Protein AF-A0A3D5DR74-F1 (afdb_monomer_lite)

Secondary structure (DSSP, 8-state):
----S-SS---GGG-S----STTS--HHHHHHHHHHHHHHHT--GGGEEEB---SS--EEE--GGGTTTTTS-STTSBSS-SEEEE--TT-EEE---SSSEEEEEEETTTTEEEEEEE-TTHHHHHHHHHHHTT--TTEEEEE--SHHHHHHHHHHGGGGGGEEEEEESSHHHHHHHHHTTPPB--HHHHHHH-SS-SEEE---SEE-TT--EE-GGGT---SS---

Sequence (227 aa):
MVTTRHGGVSSGAYATLNLGFHVGDDSEAVLENRRRAASALGADPGDFVFCDQAHGREVRVVSAEDRGRGARTLDDAIGQADALVTSDPGTVLVVMVADCVPIVLYDPVAHVLACVHAGWRGTVARVAEAALAYVEAGTIVGVGTGSTANKFIDALAGMKGHILGAVASSNATAERLAGHGIAVLDLNEALTRVDALSVYIDVADEFDAGRNLIKGGGGALTREKIV

Foldseek 3Di:
DDDDLDDFPWDDPSPGQDQDPPPPTDLVRNLRSLQVVQVVVVHGLQLEAAEDEPLDAAEDEDENVRGNQCSRHVVRHHYYDFKYKYQYPSRHYDDDDDPWDWDWDADPVSSMIMIGGNGLPRNLLVVLLVVVVQDAFAFEEEAEDDSSSLNNLVNVLVVLNRYPAYEYQDPVSVVSNVVSVGDYDHPVRRCVRDVDGSYHDYDANDADPVRDGHDPVNPDDGPDDDD

Radius of gyration: 20.78 Å; chains: 1; bounding box: 41×40×60 Å

pLDDT: mean 80.82, std 15.3, range [32.16, 98.25]

Structure (mmCIF, N/CA/C/O backbone):
data_AF-A0A3D5DR74-F1
#
_entry.id   AF-A0A3D5DR74-F1
#
loop_
_atom_site.group_PDB
_atom_site.id
_atom_site.type_symbol
_atom_site.label_atom_id
_atom_site.label_alt_id
_atom_site.label_comp_id
_atom_site.label_asym_id
_atom_site.label_entity_id
_atom_site.label_seq_id
_atom_site.pdbx_PDB_ins_code
_atom_site.Cartn_x
_atom_site.Cartn_y
_atom_site.Cartn_z
_atom_site.occupancy
_atom_site.B_iso_or_equiv
_atom_site.auth_seq_id
_atom_site.auth_comp_id
_atom_site.auth_asym_id
_atom_site.auth_atom_id
_atom_site.pdbx_PDB_model_num
ATOM 1 N N . MET A 1 1 ? 1.033 -11.668 -2.847 1.00 78.50 1 MET A N 1
ATOM 2 C CA . MET A 1 1 ? 2.470 -11.664 -2.486 1.00 78.50 1 MET A CA 1
ATOM 3 C C . MET A 1 1 ? 2.853 -10.257 -2.081 1.00 78.50 1 MET A C 1
ATOM 5 O O . MET A 1 1 ? 2.375 -9.327 -2.713 1.00 78.50 1 MET A O 1
ATOM 9 N N . VAL A 1 2 ? 3.697 -10.111 -1.061 1.00 79.81 2 VAL A N 1
ATOM 10 C CA . VAL A 1 2 ? 4.353 -8.840 -0.725 1.00 79.81 2 VAL A CA 1
ATOM 11 C C . VAL A 1 2 ? 5.839 -9.030 -1.003 1.00 79.81 2 VAL A C 1
ATOM 13 O O . VAL A 1 2 ? 6.437 -9.976 -0.493 1.00 79.81 2 VAL A O 1
ATOM 16 N N . THR A 1 3 ? 6.412 -8.202 -1.872 1.00 81.25 3 THR A N 1
ATOM 17 C CA . THR A 1 3 ? 7.838 -8.268 -2.216 1.00 81.25 3 THR A CA 1
ATOM 18 C C . THR A 1 3 ? 8.681 -7.539 -1.179 1.00 81.25 3 THR A C 1
ATOM 20 O O . THR A 1 3 ? 8.226 -6.573 -0.573 1.00 81.25 3 THR A O 1
ATOM 23 N N . THR A 1 4 ? 9.935 -7.955 -1.024 1.00 83.25 4 THR A N 1
ATOM 24 C CA . THR A 1 4 ? 10.963 -7.153 -0.345 1.00 83.25 4 THR A CA 1
ATOM 25 C C . THR A 1 4 ? 11.844 -6.465 -1.390 1.00 83.25 4 THR A C 1
ATOM 27 O O . THR A 1 4 ? 11.712 -6.716 -2.587 1.00 83.25 4 THR A O 1
ATOM 30 N N . ARG A 1 5 ? 12.798 -5.635 -0.955 1.00 83.44 5 ARG A N 1
ATOM 31 C CA . ARG A 1 5 ? 13.803 -5.036 -1.853 1.00 83.44 5 ARG A CA 1
ATOM 32 C C . ARG A 1 5 ? 14.848 -6.028 -2.389 1.00 83.44 5 ARG A C 1
ATOM 34 O O . ARG A 1 5 ? 15.732 -5.625 -3.151 1.00 83.44 5 ARG A O 1
ATOM 41 N N . HIS A 1 6 ? 14.814 -7.289 -1.959 1.00 88.44 6 HIS A N 1
ATOM 42 C CA . HIS A 1 6 ? 15.824 -8.306 -2.261 1.00 88.44 6 HIS A CA 1
ATOM 43 C C . HIS A 1 6 ? 15.414 -9.216 -3.431 1.00 88.44 6 HIS A C 1
ATOM 45 O O . HIS A 1 6 ? 14.232 -9.445 -3.662 1.00 88.44 6 HIS A O 1
ATOM 51 N N . GLY A 1 7 ? 16.399 -9.778 -4.142 1.00 86.94 7 GLY A N 1
ATOM 52 C CA . GLY A 1 7 ? 16.187 -10.799 -5.182 1.00 86.94 7 GLY A CA 1
ATOM 53 C C . GLY A 1 7 ? 16.152 -10.285 -6.628 1.00 86.94 7 GLY A C 1
ATOM 54 O O . GLY A 1 7 ? 15.922 -11.072 -7.550 1.00 86.94 7 GLY A O 1
ATOM 55 N N . GLY A 1 8 ? 16.402 -8.995 -6.851 1.00 94.69 8 GLY A N 1
ATOM 56 C CA . GLY A 1 8 ? 16.397 -8.400 -8.189 1.00 94.69 8 GLY A CA 1
ATOM 57 C C . GLY A 1 8 ? 17.781 -8.176 -8.796 1.00 94.69 8 GLY A C 1
ATOM 58 O O . GLY A 1 8 ? 18.761 -8.793 -8.373 1.00 94.69 8 GLY A O 1
ATOM 59 N N . VAL A 1 9 ? 17.841 -7.322 -9.818 1.00 98.12 9 VAL A N 1
ATOM 60 C CA . VAL A 1 9 ? 19.047 -6.983 -10.597 1.00 98.12 9 VAL A CA 1
ATOM 61 C C . VAL A 1 9 ? 19.372 -5.490 -10.640 1.00 98.12 9 VAL A C 1
ATOM 63 O O . VAL A 1 9 ? 20.421 -5.121 -11.163 1.00 98.12 9 VAL A O 1
ATOM 66 N N . SER A 1 10 ? 18.513 -4.633 -10.086 1.00 93.94 10 SER A N 1
ATOM 67 C CA . SER A 1 10 ? 18.772 -3.195 -10.007 1.00 93.94 10 SER A CA 1
ATOM 68 C C . SER A 1 10 ? 19.976 -2.906 -9.107 1.00 93.94 10 SER A C 1
ATOM 70 O O . SER A 1 10 ? 20.326 -3.691 -8.218 1.00 93.94 10 SER A O 1
ATOM 72 N N . SER A 1 11 ? 20.614 -1.756 -9.319 1.00 92.69 11 SER A N 1
ATOM 73 C CA . SER A 1 11 ? 21.841 -1.358 -8.619 1.00 92.69 11 SER A CA 1
ATOM 74 C C . SER A 1 11 ? 21.702 0.003 -7.924 1.00 92.69 11 SER A C 1
ATOM 76 O O . SER A 1 11 ? 20.699 0.701 -8.074 1.00 92.69 11 SER A O 1
ATOM 78 N N . GLY A 1 12 ? 22.697 0.375 -7.112 1.00 93.38 12 GLY A N 1
ATOM 79 C CA . GLY A 1 12 ? 22.728 1.672 -6.428 1.00 93.38 12 GLY A CA 1
ATOM 80 C C . GLY A 1 12 ? 21.526 1.894 -5.503 1.00 93.38 12 GLY A C 1
ATOM 81 O O . GLY A 1 12 ? 21.192 1.031 -4.691 1.00 93.38 12 GLY A O 1
ATOM 82 N N . ALA A 1 13 ? 20.871 3.052 -5.631 1.00 87.56 13 ALA A N 1
ATOM 83 C CA . ALA A 1 13 ? 19.703 3.419 -4.824 1.00 87.56 13 ALA A CA 1
ATOM 84 C C . ALA A 1 13 ? 18.504 2.469 -5.018 1.00 87.56 13 ALA A C 1
ATOM 86 O O . ALA A 1 13 ? 17.692 2.316 -4.107 1.00 87.56 13 ALA A O 1
ATOM 87 N N . TYR A 1 14 ? 18.433 1.790 -6.166 1.00 85.75 14 TYR A N 1
ATOM 88 C CA . TYR A 1 14 ? 17.350 0.874 -6.532 1.00 85.75 14 TYR A CA 1
ATOM 89 C C . TYR A 1 14 ? 17.666 -0.588 -6.197 1.00 85.75 14 TYR A C 1
ATOM 91 O O . TYR A 1 14 ? 16.860 -1.478 -6.468 1.00 85.75 14 TYR A O 1
ATOM 99 N N . ALA A 1 15 ? 18.835 -0.860 -5.605 1.00 80.31 15 ALA A N 1
ATOM 100 C CA . ALA A 1 15 ? 19.246 -2.218 -5.291 1.00 80.31 15 ALA A CA 1
ATOM 101 C C . ALA A 1 15 ? 18.232 -2.896 -4.335 1.00 80.31 15 ALA A C 1
ATOM 103 O O . ALA A 1 15 ? 17.960 -2.384 -3.242 1.00 80.31 15 ALA A O 1
ATOM 104 N N . THR A 1 16 ? 17.653 -4.056 -4.661 1.00 78.75 16 THR A N 1
ATOM 105 C CA . THR A 1 16 ? 17.916 -4.939 -5.823 1.00 78.75 16 THR A CA 1
ATOM 106 C C . THR A 1 16 ? 16.678 -5.214 -6.679 1.00 78.75 16 THR A C 1
ATOM 108 O O . THR A 1 16 ? 16.808 -5.321 -7.891 1.00 78.75 16 THR A O 1
ATOM 111 N N . LEU A 1 17 ? 15.487 -5.334 -6.081 1.00 91.81 17 LEU A N 1
ATOM 112 C CA . LEU A 1 17 ? 14.232 -5.700 -6.752 1.00 91.81 17 LEU A CA 1
ATOM 113 C C . LEU A 1 17 ? 13.299 -4.487 -6.880 1.00 91.81 17 LEU A C 1
ATOM 115 O O . LEU A 1 17 ? 12.229 -4.449 -6.277 1.00 91.81 17 LEU A O 1
ATOM 119 N N . ASN A 1 18 ? 13.707 -3.477 -7.646 1.00 93.75 18 ASN A N 1
ATOM 120 C CA . ASN A 1 18 ? 12.824 -2.362 -7.975 1.00 93.75 18 ASN A CA 1
ATOM 121 C C . ASN A 1 18 ? 11.836 -2.754 -9.089 1.00 93.75 18 ASN A C 1
ATOM 123 O O . ASN A 1 18 ? 12.234 -3.267 -10.134 1.00 93.75 18 ASN A O 1
ATOM 127 N N . LEU A 1 19 ? 10.547 -2.490 -8.873 1.00 93.50 19 LEU A N 1
ATOM 128 C CA . LEU A 1 19 ? 9.471 -2.783 -9.828 1.00 93.50 19 LEU A CA 1
ATOM 129 C C . LEU A 1 19 ? 8.905 -1.519 -10.497 1.00 93.50 19 LEU A C 1
ATOM 131 O O . LEU A 1 19 ? 8.022 -1.632 -11.347 1.00 93.50 19 LEU A O 1
ATOM 135 N N . GLY A 1 20 ? 9.369 -0.324 -10.122 1.00 92.62 20 GLY A N 1
ATOM 136 C CA . GLY A 1 20 ? 8.827 0.948 -10.598 1.00 92.62 20 GLY A CA 1
ATOM 137 C C . GLY A 1 20 ? 9.593 1.531 -11.783 1.00 92.62 20 GLY A C 1
ATOM 138 O O . GLY A 1 20 ? 10.788 1.788 -11.679 1.00 92.62 20 GLY A O 1
ATOM 139 N N . PHE A 1 21 ? 8.887 1.832 -12.876 1.00 90.25 21 PHE A N 1
ATOM 140 C CA . PHE A 1 21 ? 9.445 2.558 -14.029 1.00 90.25 21 PHE A CA 1
ATOM 141 C C . PHE A 1 21 ? 9.560 4.076 -13.809 1.00 90.25 21 PHE A C 1
ATOM 143 O O . PHE A 1 21 ? 10.313 4.749 -14.501 1.00 90.25 21 PHE A O 1
ATOM 150 N N . HIS A 1 22 ? 8.818 4.636 -12.850 1.00 87.19 22 HIS A N 1
ATOM 151 C CA . HIS A 1 22 ? 8.658 6.088 -12.686 1.00 87.19 22 HIS A CA 1
ATOM 152 C C . HIS A 1 22 ? 9.704 6.737 -11.763 1.00 87.19 22 HIS A C 1
ATOM 154 O O . HIS A 1 22 ? 9.633 7.936 -11.506 1.00 87.19 22 HIS A O 1
ATOM 160 N N . VAL A 1 23 ? 10.655 5.959 -11.234 1.00 85.50 23 VAL A N 1
ATOM 161 C CA . VAL A 1 23 ? 11.634 6.430 -10.235 1.00 85.50 23 VAL A CA 1
ATOM 162 C C . VAL A 1 23 ? 13.019 6.721 -10.817 1.00 85.50 23 VAL A C 1
ATOM 164 O O . VAL A 1 23 ? 13.885 7.182 -10.086 1.00 85.50 23 VAL A O 1
ATOM 167 N N . GLY A 1 24 ? 13.225 6.488 -12.120 1.00 90.31 24 GLY A N 1
ATOM 168 C CA . GLY A 1 24 ? 14.500 6.743 -12.804 1.00 90.31 24 GLY A CA 1
ATOM 169 C C . GLY A 1 24 ? 15.517 5.597 -12.730 1.00 90.31 24 GLY A C 1
ATOM 170 O O . GLY A 1 24 ? 16.717 5.851 -12.833 1.00 90.31 24 GLY A O 1
ATOM 171 N N . ASP A 1 25 ? 15.056 4.363 -12.517 1.00 94.44 25 ASP A N 1
ATOM 172 C CA . ASP A 1 25 ? 15.879 3.152 -12.638 1.00 94.44 25 ASP A CA 1
ATOM 173 C C . ASP A 1 25 ? 16.021 2.713 -14.107 1.00 94.44 25 ASP A C 1
ATOM 175 O O . ASP A 1 25 ? 15.289 3.181 -14.983 1.00 94.44 25 ASP A O 1
ATOM 179 N N . ASP A 1 26 ? 16.950 1.796 -14.373 1.00 97.25 26 ASP A N 1
ATOM 180 C CA . ASP A 1 26 ? 17.111 1.159 -15.680 1.00 97.25 26 ASP A CA 1
ATOM 181 C C . ASP A 1 26 ? 15.874 0.311 -16.031 1.00 97.25 26 ASP A C 1
ATOM 183 O O . ASP A 1 26 ? 15.482 -0.595 -15.288 1.00 97.25 26 ASP A O 1
ATOM 187 N N . SER A 1 27 ? 15.256 0.592 -17.181 1.00 96.44 27 SER A N 1
ATOM 188 C CA . SER A 1 27 ? 14.038 -0.084 -17.629 1.00 96.44 27 SER A CA 1
ATOM 189 C C . SER A 1 27 ? 14.240 -1.584 -17.829 1.00 96.44 27 SER A C 1
ATOM 191 O O . SER A 1 27 ? 13.341 -2.359 -17.504 1.00 96.44 27 SER A O 1
ATOM 193 N N . GLU A 1 28 ? 15.414 -2.013 -18.299 1.00 98.19 28 GLU A N 1
ATOM 194 C CA . GLU A 1 28 ? 15.708 -3.438 -18.491 1.00 98.19 28 GLU A CA 1
ATOM 195 C C . GLU A 1 28 ? 15.832 -4.167 -17.148 1.00 98.19 28 GLU A C 1
ATOM 197 O O . GLU A 1 28 ? 15.326 -5.281 -16.982 1.00 98.19 28 GLU A O 1
ATOM 202 N N . ALA A 1 29 ? 16.424 -3.508 -16.148 1.00 97.62 29 ALA A N 1
ATOM 203 C CA . ALA A 1 29 ? 16.482 -4.030 -14.788 1.00 97.62 29 ALA A CA 1
ATOM 204 C C . ALA A 1 29 ? 15.077 -4.167 -14.176 1.00 97.62 29 ALA A C 1
ATOM 206 O O . ALA A 1 29 ? 14.755 -5.203 -13.588 1.00 97.62 29 ALA A O 1
ATOM 207 N N . VAL A 1 30 ? 14.210 -3.164 -14.360 1.00 97.19 30 VAL A N 1
ATOM 208 C CA . VAL A 1 30 ? 12.818 -3.197 -13.877 1.00 97.19 30 VAL A CA 1
ATOM 209 C C . VAL A 1 30 ? 12.013 -4.309 -14.557 1.00 97.19 30 VAL A C 1
ATOM 211 O O . VAL A 1 30 ? 11.272 -5.029 -13.882 1.00 97.19 30 VAL A O 1
ATOM 214 N N . LEU A 1 31 ? 12.176 -4.499 -15.870 1.00 97.88 31 LEU A N 1
ATOM 215 C CA . LEU A 1 31 ? 11.532 -5.584 -16.617 1.00 97.88 31 LEU A CA 1
ATOM 216 C C . LEU A 1 31 ? 11.953 -6.962 -16.089 1.00 97.88 31 LEU A C 1
ATOM 218 O O . LEU A 1 31 ? 11.093 -7.806 -15.818 1.00 97.88 31 LEU A O 1
ATOM 222 N N . GLU A 1 32 ? 13.250 -7.186 -15.871 1.00 98.25 32 GLU A N 1
ATOM 223 C CA . GLU A 1 32 ? 13.747 -8.440 -15.294 1.00 98.25 32 GLU A CA 1
ATOM 224 C C . GLU A 1 32 ? 13.241 -8.647 -13.859 1.00 98.25 32 GLU A C 1
ATOM 226 O O . GLU A 1 32 ? 12.828 -9.752 -13.497 1.00 98.25 32 GLU A O 1
ATOM 231 N N . ASN A 1 33 ? 13.193 -7.597 -13.037 1.00 97.00 33 ASN A N 1
ATOM 232 C CA . ASN A 1 33 ? 12.646 -7.681 -11.681 1.00 97.00 33 ASN A CA 1
ATOM 233 C C . ASN A 1 33 ? 11.161 -8.070 -11.687 1.00 97.00 33 ASN A C 1
ATOM 235 O O . ASN A 1 33 ? 10.743 -8.920 -10.897 1.00 97.00 33 ASN A O 1
ATOM 239 N N . ARG A 1 34 ? 10.363 -7.513 -12.606 1.00 97.12 34 ARG A N 1
ATOM 240 C CA . ARG A 1 34 ? 8.951 -7.889 -12.785 1.00 97.12 34 ARG A CA 1
ATOM 241 C C . ARG A 1 34 ? 8.802 -9.330 -13.258 1.00 97.12 34 ARG A C 1
ATOM 243 O O . ARG A 1 34 ? 7.954 -10.044 -12.728 1.00 97.12 34 ARG A O 1
ATOM 250 N N . ARG A 1 35 ? 9.664 -9.798 -14.168 1.00 97.75 35 ARG A N 1
ATOM 251 C CA . ARG A 1 35 ? 9.717 -11.210 -14.583 1.00 97.75 35 ARG A CA 1
ATOM 252 C C . ARG A 1 35 ? 10.006 -12.140 -13.406 1.00 97.75 35 ARG A C 1
ATOM 254 O O . ARG A 1 35 ? 9.345 -13.166 -13.255 1.00 97.75 35 ARG A O 1
ATOM 261 N N . ARG A 1 36 ? 10.958 -11.782 -12.541 1.00 96.69 36 ARG A N 1
ATOM 262 C CA . ARG A 1 36 ? 11.269 -12.549 -11.322 1.00 96.69 36 ARG A CA 1
ATOM 263 C C . ARG A 1 36 ? 10.102 -12.567 -10.341 1.00 96.69 36 ARG A C 1
ATOM 265 O O . ARG A 1 36 ? 9.774 -13.633 -9.825 1.00 96.69 36 ARG A O 1
ATOM 272 N N . ALA A 1 37 ? 9.457 -11.422 -10.120 1.00 91.69 37 ALA A N 1
ATOM 273 C CA . ALA A 1 37 ? 8.285 -11.323 -9.255 1.00 91.69 37 ALA A CA 1
ATOM 274 C C . ALA A 1 37 ? 7.117 -12.178 -9.777 1.00 91.69 37 ALA A C 1
ATOM 276 O O . ALA A 1 37 ? 6.522 -12.933 -9.011 1.00 91.69 37 ALA A O 1
ATOM 277 N N . ALA A 1 38 ? 6.831 -12.125 -11.080 1.00 92.19 38 ALA A N 1
ATOM 278 C CA . ALA A 1 38 ? 5.802 -12.953 -11.707 1.00 92.19 38 ALA A CA 1
ATOM 279 C C . ALA A 1 38 ? 6.120 -14.451 -11.573 1.00 92.19 38 ALA A C 1
ATOM 281 O O . ALA A 1 38 ? 5.282 -15.229 -11.119 1.00 92.19 38 ALA A O 1
ATOM 282 N N . SER A 1 39 ? 7.370 -14.849 -11.829 1.00 93.44 39 SER A N 1
ATOM 283 C CA . SER A 1 39 ? 7.801 -16.241 -11.670 1.00 93.44 39 SER A CA 1
ATOM 284 C C . SER A 1 39 ? 7.644 -16.759 -10.237 1.00 93.44 39 SER A C 1
ATOM 286 O O . SER A 1 39 ? 7.313 -17.929 -10.063 1.00 93.44 39 SER A O 1
ATOM 288 N N . ALA A 1 40 ? 7.856 -15.923 -9.214 1.00 87.94 40 ALA A N 1
ATOM 289 C CA . ALA A 1 40 ? 7.650 -16.301 -7.811 1.00 87.94 40 ALA A CA 1
ATOM 290 C C . ALA A 1 40 ? 6.168 -16.543 -7.462 1.00 87.94 40 ALA A C 1
ATOM 292 O O . ALA A 1 40 ? 5.868 -17.254 -6.505 1.00 87.94 40 ALA A O 1
ATOM 293 N N . LEU A 1 41 ? 5.248 -15.975 -8.248 1.00 85.69 41 LEU A N 1
ATOM 294 C CA . LEU A 1 41 ? 3.805 -16.208 -8.167 1.00 85.69 41 LEU A CA 1
ATOM 295 C C . LEU A 1 41 ? 3.325 -17.383 -9.033 1.00 85.69 41 LEU A C 1
ATOM 297 O O . LEU A 1 41 ? 2.162 -17.764 -8.926 1.00 85.69 41 LEU A O 1
ATOM 301 N N . GLY A 1 42 ? 4.182 -17.939 -9.897 1.00 91.62 42 GLY A N 1
ATOM 302 C CA . GLY A 1 42 ? 3.756 -18.866 -10.950 1.00 91.62 42 GLY A CA 1
ATOM 303 C C . GLY A 1 42 ? 2.943 -18.191 -12.064 1.00 91.62 42 GLY A C 1
ATOM 304 O O . GLY A 1 42 ? 2.127 -18.856 -12.695 1.00 91.62 42 GLY A O 1
ATOM 305 N N . ALA A 1 43 ? 3.149 -16.888 -12.279 1.00 93.50 43 ALA A N 1
ATOM 306 C CA . ALA A 1 43 ? 2.477 -16.061 -13.284 1.00 93.50 43 ALA A CA 1
ATOM 307 C C . ALA A 1 43 ? 3.468 -15.538 -14.344 1.00 93.50 43 ALA A C 1
ATOM 309 O O . ALA A 1 43 ? 4.688 -15.662 -14.186 1.00 93.50 43 ALA A O 1
ATOM 310 N N . ASP A 1 44 ? 2.952 -14.909 -15.400 1.00 95.12 44 ASP A N 1
ATOM 311 C CA . ASP A 1 44 ? 3.729 -14.126 -16.368 1.00 95.12 44 ASP A CA 1
ATOM 312 C C . ASP A 1 44 ? 3.583 -12.616 -16.084 1.00 95.12 44 ASP A C 1
ATOM 314 O O . ASP A 1 44 ? 2.553 -12.186 -15.562 1.00 95.12 44 ASP A O 1
ATOM 318 N N . PRO A 1 45 ? 4.563 -11.757 -16.430 1.00 93.94 45 PRO A N 1
ATOM 319 C CA . PRO A 1 45 ? 4.365 -10.307 -16.372 1.00 93.94 45 PRO A CA 1
ATOM 320 C C . PRO A 1 45 ? 3.132 -9.818 -17.142 1.00 93.94 45 PRO A C 1
ATOM 322 O O . PRO A 1 45 ? 2.559 -8.796 -16.779 1.00 93.94 45 PRO A O 1
ATOM 325 N N . GLY A 1 46 ? 2.714 -10.536 -18.185 1.00 96.56 46 GLY A N 1
ATOM 326 C CA . GLY A 1 46 ? 1.478 -10.291 -18.919 1.00 96.56 46 GLY A CA 1
ATOM 327 C C . GLY A 1 46 ? 0.208 -10.488 -18.093 1.00 96.56 46 GLY A C 1
ATOM 328 O O . GLY A 1 46 ? -0.819 -9.967 -18.490 1.00 96.56 46 GLY A O 1
ATOM 329 N N . ASP A 1 47 ? 0.254 -11.158 -16.942 1.00 96.38 47 ASP A N 1
ATOM 330 C CA . ASP A 1 47 ? -0.896 -11.285 -16.039 1.00 96.38 47 ASP A CA 1
ATOM 331 C C . ASP A 1 47 ? -1.041 -10.080 -15.095 1.00 96.38 47 ASP A C 1
ATOM 333 O O . ASP A 1 47 ? -2.069 -9.925 -14.431 1.00 96.38 47 ASP A O 1
ATOM 337 N N . PHE A 1 48 ? -0.014 -9.227 -15.004 1.00 97.88 48 PHE A N 1
ATOM 338 C CA . PHE A 1 48 ? -0.005 -8.081 -14.098 1.00 97.88 48 PHE A CA 1
ATOM 339 C C . PHE A 1 48 ? -0.822 -6.918 -14.658 1.00 97.88 48 PHE A C 1
ATOM 341 O O . PHE A 1 48 ? -0.799 -6.644 -15.857 1.00 97.88 48 PHE A O 1
ATOM 348 N N . VAL A 1 49 ? -1.477 -6.179 -13.765 1.00 98.19 49 VAL A N 1
ATOM 349 C CA . VAL A 1 49 ? -2.166 -4.924 -14.072 1.00 98.19 49 VAL A CA 1
ATOM 350 C C . VAL A 1 49 ? -1.695 -3.850 -13.101 1.00 98.19 49 VAL A C 1
ATOM 352 O O . VAL A 1 49 ? -1.813 -4.008 -11.882 1.00 98.19 49 VAL A O 1
ATOM 355 N N . PHE A 1 50 ? -1.166 -2.758 -13.649 1.00 97.81 50 PHE A N 1
ATOM 356 C CA . PHE A 1 50 ? -0.715 -1.582 -12.904 1.00 97.81 50 PHE A CA 1
ATOM 357 C C . PHE A 1 50 ? -1.592 -0.371 -13.224 1.00 97.81 50 PHE A C 1
ATOM 359 O O . PHE A 1 50 ? -2.139 -0.259 -14.322 1.00 97.81 50 PHE A O 1
ATOM 366 N N . CYS A 1 51 ? -1.662 0.577 -12.292 1.00 94.38 51 CYS A N 1
ATOM 367 C CA . CYS A 1 51 ? -2.249 1.895 -12.515 1.00 94.38 51 CYS A CA 1
ATOM 368 C C . CYS A 1 51 ? -1.236 3.032 -12.350 1.00 94.38 51 CYS A C 1
ATOM 370 O O . CYS A 1 51 ? -0.188 2.871 -11.721 1.00 94.38 51 CYS A O 1
ATOM 372 N N . ASP A 1 52 ? -1.585 4.197 -12.891 1.00 94.06 52 ASP A N 1
ATOM 373 C CA . ASP A 1 52 ? -0.940 5.471 -12.583 1.00 94.06 52 ASP A CA 1
ATOM 374 C C . ASP A 1 52 ? -1.358 5.938 -11.175 1.00 94.06 52 ASP A C 1
ATOM 376 O O . ASP A 1 52 ? -2.443 6.492 -10.971 1.00 94.06 52 ASP A O 1
ATOM 380 N N . GLN A 1 53 ? -0.522 5.637 -10.179 1.00 85.75 53 GLN A N 1
ATOM 381 C CA . GLN A 1 53 ? -0.777 5.953 -8.772 1.00 85.75 53 GLN A CA 1
ATOM 382 C C . GLN A 1 53 ? -0.581 7.447 -8.494 1.00 85.75 53 GLN A C 1
ATOM 384 O O . GLN A 1 53 ? 0.543 7.947 -8.426 1.00 85.75 53 GLN A O 1
ATOM 389 N N . ALA A 1 54 ? -1.686 8.154 -8.252 1.00 85.38 54 ALA A N 1
ATOM 390 C CA . ALA A 1 54 ? -1.707 9.608 -8.091 1.00 85.38 54 ALA A CA 1
ATOM 391 C C . ALA A 1 54 ? -1.886 10.075 -6.632 1.00 85.38 54 ALA A C 1
ATOM 393 O O . ALA A 1 54 ? -2.082 11.267 -6.389 1.00 85.38 54 ALA A O 1
ATOM 394 N N . HIS A 1 55 ? -1.813 9.166 -5.650 1.00 78.62 55 HIS A N 1
ATOM 395 C CA . HIS A 1 55 ? -2.080 9.441 -4.227 1.00 78.62 55 HIS A CA 1
ATOM 396 C C . HIS A 1 55 ? -3.489 10.010 -3.970 1.00 78.62 55 HIS A C 1
ATOM 398 O O . HIS A 1 55 ? -3.708 10.795 -3.041 1.00 78.62 55 HIS A O 1
ATOM 404 N N . GLY A 1 56 ? -4.444 9.633 -4.815 1.00 72.31 56 GLY A N 1
ATOM 405 C CA . GLY A 1 56 ? -5.849 9.988 -4.746 1.00 72.31 56 GLY A CA 1
ATOM 406 C C . GLY A 1 56 ? -6.708 8.902 -4.096 1.00 72.31 56 GLY A C 1
ATOM 407 O O . GLY A 1 56 ? -6.293 8.175 -3.197 1.00 72.31 56 GLY A O 1
ATOM 408 N N . ARG A 1 57 ? -7.970 8.850 -4.527 1.00 73.50 57 ARG A N 1
ATOM 409 C CA . ARG A 1 57 ? -9.009 7.928 -4.029 1.00 73.50 57 ARG A CA 1
ATOM 410 C C . ARG A 1 57 ? -9.721 7.178 -5.153 1.00 73.50 57 ARG A C 1
ATOM 412 O O . ARG A 1 57 ? -10.777 6.595 -4.929 1.00 73.50 57 ARG A O 1
ATOM 419 N N . GLU A 1 58 ? -9.205 7.300 -6.370 1.00 80.50 58 GLU A N 1
ATOM 420 C CA . GLU A 1 58 ? -9.845 6.754 -7.558 1.00 80.50 58 GLU A CA 1
ATOM 421 C C . GLU A 1 58 ? -9.669 5.235 -7.586 1.00 80.50 58 GLU A C 1
ATOM 423 O O . GLU A 1 58 ? -8.582 4.712 -7.333 1.00 80.50 58 GLU A O 1
ATOM 428 N N . VAL A 1 59 ? -10.764 4.537 -7.879 1.00 81.88 59 VAL A N 1
ATOM 429 C CA . VAL A 1 59 ? -10.829 3.075 -7.932 1.00 81.88 59 VAL A CA 1
ATOM 430 C C . VAL A 1 59 ? -11.128 2.662 -9.366 1.00 81.88 59 VAL A C 1
ATOM 432 O O . VAL A 1 59 ? -11.998 3.247 -10.020 1.00 81.88 59 VAL A O 1
ATOM 435 N N . ARG A 1 60 ? -10.431 1.641 -9.864 1.00 88.56 60 ARG A N 1
ATOM 436 C CA . ARG A 1 60 ? -10.684 1.057 -11.184 1.00 88.56 60 ARG A CA 1
ATOM 437 C C . ARG A 1 60 ? -10.981 -0.426 -11.053 1.00 88.56 60 ARG A C 1
ATOM 439 O O . ARG A 1 60 ? -10.243 -1.165 -10.409 1.00 88.56 60 ARG A O 1
ATOM 446 N N . VAL A 1 61 ? -12.078 -0.843 -11.675 1.00 92.50 61 VAL A N 1
ATOM 447 C CA . VAL A 1 61 ? -12.397 -2.258 -11.858 1.00 92.50 61 VAL A CA 1
ATOM 448 C C . VAL A 1 61 ? -11.729 -2.705 -13.151 1.00 92.50 61 VAL A C 1
ATOM 450 O O . VAL A 1 61 ? -11.888 -2.034 -14.169 1.00 92.50 61 VAL A O 1
ATOM 453 N N . VAL A 1 62 ? -10.972 -3.795 -13.092 1.00 96.12 62 VAL A N 1
ATOM 454 C CA . VAL A 1 62 ? -10.198 -4.341 -14.212 1.00 96.12 62 VAL A CA 1
ATOM 455 C C . VAL A 1 62 ? -10.566 -5.798 -14.455 1.00 96.12 62 VAL A C 1
ATOM 457 O O . VAL A 1 62 ? -11.053 -6.493 -13.555 1.00 96.12 62 VAL A O 1
ATOM 460 N N . SER A 1 63 ? -10.334 -6.266 -15.675 1.00 94.12 63 SER A N 1
ATOM 461 C CA . SER A 1 63 ? -10.679 -7.625 -16.109 1.00 94.12 63 SER A CA 1
ATOM 462 C C . SER A 1 63 ? -9.526 -8.301 -16.854 1.00 94.12 63 SER A C 1
ATOM 464 O O . SER A 1 63 ? -8.444 -7.727 -16.983 1.00 94.12 63 SER A O 1
ATOM 466 N N . ALA A 1 64 ? -9.766 -9.503 -17.389 1.00 96.81 64 ALA A N 1
ATOM 467 C CA . ALA A 1 64 ? -8.816 -10.198 -18.255 1.00 96.81 64 ALA A CA 1
ATOM 468 C C . ALA A 1 64 ? -8.337 -9.347 -19.449 1.00 96.81 64 ALA A C 1
ATOM 470 O O . ALA A 1 64 ? -7.217 -9.539 -19.914 1.00 96.81 64 ALA A O 1
ATOM 471 N N . GLU A 1 65 ? -9.154 -8.406 -19.935 1.00 97.81 65 GLU A N 1
ATOM 472 C CA . GLU A 1 65 ? -8.808 -7.521 -21.059 1.00 97.81 65 GLU A CA 1
ATOM 473 C C . GLU A 1 65 ? -7.710 -6.506 -20.709 1.00 97.81 65 GLU A C 1
ATOM 475 O O . GLU A 1 65 ? -7.015 -6.013 -21.595 1.00 97.81 65 GLU A O 1
ATOM 480 N N . ASP A 1 66 ? -7.527 -6.211 -19.422 1.00 98.25 66 ASP A N 1
ATOM 481 C CA . ASP A 1 66 ? -6.526 -5.261 -18.938 1.00 98.25 66 ASP A CA 1
ATOM 482 C C . ASP A 1 66 ? -5.181 -5.919 -18.606 1.00 98.25 66 ASP A C 1
ATOM 484 O O . ASP A 1 66 ? -4.232 -5.232 -18.222 1.00 98.25 66 ASP A O 1
ATOM 488 N N . ARG A 1 67 ? -5.076 -7.245 -18.723 1.00 98.25 67 ARG A N 1
ATOM 489 C CA . ARG A 1 67 ? -3.848 -7.986 -18.418 1.00 98.25 67 ARG A CA 1
ATOM 490 C C . ARG A 1 67 ? -2.665 -7.469 -19.237 1.00 98.25 67 ARG A C 1
ATOM 492 O O . ARG A 1 67 ? -2.745 -7.293 -20.451 1.00 98.25 67 ARG A O 1
ATOM 499 N N . GLY A 1 68 ? -1.562 -7.201 -18.546 1.00 97.62 68 GLY A N 1
ATOM 500 C CA . GLY A 1 68 ? -0.319 -6.689 -19.113 1.00 97.62 68 GLY A CA 1
ATOM 501 C C . GLY A 1 68 ? -0.246 -5.164 -19.147 1.00 97.62 68 GLY A C 1
ATOM 502 O O . GLY A 1 68 ? 0.845 -4.623 -19.348 1.00 97.62 68 GLY A O 1
ATOM 503 N N . ARG A 1 69 ? -1.355 -4.456 -18.898 1.00 98.19 69 ARG A N 1
ATOM 504 C CA . ARG A 1 69 ? -1.370 -2.992 -18.873 1.00 98.19 69 ARG A CA 1
ATOM 505 C C . ARG A 1 69 ? -0.489 -2.456 -17.761 1.00 98.19 69 ARG A C 1
ATOM 507 O O . ARG A 1 69 ? -0.621 -2.817 -16.588 1.00 98.19 69 ARG A O 1
ATOM 514 N N . GLY A 1 70 ? 0.424 -1.575 -18.137 1.00 96.88 70 GLY A N 1
ATOM 515 C CA . GLY A 1 70 ? 1.396 -0.997 -17.234 1.00 96.88 70 GLY A CA 1
ATOM 516 C C . GLY A 1 70 ? 2.534 -1.953 -16.873 1.00 96.88 70 GLY A C 1
ATOM 517 O O . GLY A 1 70 ? 3.410 -1.567 -16.101 1.00 96.88 70 GLY A O 1
ATOM 518 N N . ALA A 1 71 ? 2.538 -3.201 -17.373 1.00 96.19 71 ALA A N 1
ATOM 519 C CA . ALA A 1 71 ? 3.510 -4.230 -17.001 1.00 96.19 71 ALA A CA 1
ATOM 520 C C . ALA A 1 71 ? 4.874 -4.030 -17.677 1.00 96.19 71 ALA A C 1
ATOM 522 O O . ALA A 1 71 ? 5.901 -4.346 -17.069 1.00 96.19 71 ALA A O 1
ATOM 523 N N . ARG A 1 72 ? 4.890 -3.477 -18.898 1.00 95.50 72 ARG A N 1
ATOM 524 C CA . ARG A 1 72 ? 6.106 -3.266 -19.708 1.00 95.50 72 ARG A CA 1
ATOM 525 C C . ARG A 1 72 ? 6.459 -1.799 -19.950 1.00 95.50 72 ARG A C 1
ATOM 527 O O . ARG A 1 72 ? 7.623 -1.497 -20.172 1.00 95.50 72 ARG A O 1
ATOM 534 N N . THR A 1 73 ? 5.473 -0.912 -19.916 1.00 93.88 73 THR A N 1
ATOM 535 C CA . THR A 1 73 ? 5.629 0.543 -20.043 1.00 93.88 73 THR A CA 1
ATOM 536 C C . THR A 1 73 ? 4.655 1.226 -19.086 1.00 93.88 73 THR A C 1
ATOM 538 O O . THR A 1 73 ? 3.745 0.578 -18.586 1.00 93.88 73 THR A O 1
ATOM 541 N N . LEU A 1 74 ? 4.846 2.510 -18.787 1.00 90.00 74 LEU A N 1
ATOM 542 C CA . LEU A 1 74 ? 3.856 3.303 -18.048 1.00 90.00 74 LEU A CA 1
ATOM 543 C C . LEU A 1 74 ? 2.738 3.827 -18.957 1.00 90.00 74 LEU A C 1
ATOM 545 O O . LEU A 1 74 ? 1.646 4.098 -18.469 1.00 90.00 74 LEU A O 1
ATOM 549 N N . ASP A 1 75 ? 2.995 3.942 -20.262 1.00 94.31 75 ASP A N 1
ATOM 550 C CA . ASP A 1 75 ? 2.096 4.609 -21.214 1.00 94.31 75 ASP A CA 1
ATOM 551 C C . ASP A 1 75 ? 0.742 3.902 -21.371 1.00 94.31 75 ASP A C 1
ATOM 553 O O . ASP A 1 75 ? -0.259 4.538 -21.699 1.00 94.31 75 ASP A O 1
ATOM 557 N N . ASP A 1 76 ? 0.703 2.587 -21.145 1.00 96.56 76 ASP A N 1
ATOM 558 C CA . ASP A 1 76 ? -0.495 1.757 -21.286 1.00 96.56 76 ASP A CA 1
ATOM 559 C C . ASP A 1 76 ? -1.118 1.342 -19.945 1.00 96.56 76 ASP A C 1
ATOM 561 O O . ASP A 1 76 ? -2.109 0.599 -19.933 1.00 96.56 76 ASP A O 1
ATOM 565 N N . ALA A 1 77 ? -0.579 1.832 -18.822 1.00 96.25 77 ALA A N 1
ATOM 566 C CA . ALA A 1 77 ? -1.118 1.567 -17.495 1.00 96.25 77 ALA A CA 1
ATOM 567 C C . ALA A 1 77 ? -2.604 1.943 -17.409 1.00 96.25 77 ALA A C 1
ATOM 569 O O . ALA A 1 77 ? -3.137 2.752 -18.182 1.00 96.25 77 ALA A O 1
ATO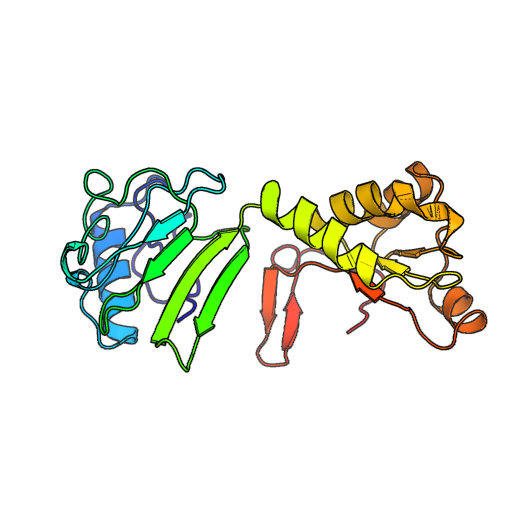M 570 N N . ILE A 1 78 ? -3.310 1.354 -16.444 1.00 97.62 78 ILE A N 1
ATOM 571 C CA . ILE A 1 78 ? -4.628 1.864 -16.075 1.00 97.62 78 ILE A CA 1
ATOM 572 C C . ILE A 1 78 ? -4.450 3.338 -15.684 1.00 97.62 78 ILE A C 1
ATOM 574 O O . ILE A 1 78 ? -3.576 3.660 -14.881 1.00 97.62 78 ILE A O 1
ATOM 578 N N . GLY A 1 79 ? -5.256 4.238 -16.256 1.00 93.44 79 GLY A N 1
ATOM 579 C CA . GLY A 1 79 ? -5.188 5.665 -15.921 1.00 93.44 79 GLY A CA 1
ATOM 580 C C . GLY A 1 79 ? -5.395 5.922 -14.422 1.00 93.44 79 GLY A C 1
ATOM 581 O O . GLY A 1 79 ? -5.745 5.006 -13.682 1.00 93.44 79 GLY A O 1
ATOM 582 N N . GLN A 1 80 ? -5.232 7.176 -13.994 1.00 92.06 80 GLN A N 1
ATOM 583 C CA . GLN A 1 80 ? -5.162 7.567 -12.577 1.00 92.06 80 GLN A CA 1
ATOM 584 C C . GLN A 1 80 ? -6.083 6.772 -11.639 1.00 92.06 80 GLN A C 1
ATOM 586 O O . GLN A 1 80 ? -7.315 6.829 -11.763 1.00 92.06 80 GLN A O 1
ATOM 591 N N . ALA A 1 81 ? -5.458 6.030 -10.722 1.00 88.38 81 ALA A N 1
ATOM 592 C CA . ALA A 1 81 ? -6.115 5.217 -9.708 1.00 88.38 81 ALA A CA 1
ATOM 593 C C . ALA A 1 81 ? -5.159 4.877 -8.562 1.00 88.38 81 ALA A C 1
ATOM 595 O O . ALA A 1 81 ? -3.959 4.713 -8.760 1.00 88.38 81 ALA A O 1
ATOM 596 N N . ASP A 1 82 ? -5.718 4.680 -7.374 1.00 83.00 82 ASP A N 1
ATOM 597 C CA . ASP A 1 82 ? -4.993 4.216 -6.187 1.00 83.00 82 ASP A CA 1
ATOM 598 C C . ASP A 1 82 ? -5.602 2.925 -5.625 1.00 83.00 82 ASP A C 1
ATOM 600 O O . ASP A 1 82 ? -5.141 2.394 -4.620 1.00 83.00 82 ASP A O 1
ATOM 604 N N . ALA A 1 83 ? -6.617 2.374 -6.290 1.00 78.25 83 ALA A N 1
ATOM 605 C CA . ALA A 1 83 ? -7.111 1.034 -6.032 1.00 78.25 83 ALA A CA 1
ATOM 606 C C . ALA A 1 83 ? -7.506 0.338 -7.332 1.00 78.25 83 ALA A C 1
ATOM 608 O O . ALA A 1 83 ? -8.179 0.920 -8.188 1.00 78.25 83 ALA A O 1
ATOM 609 N N . LEU A 1 84 ? -7.136 -0.933 -7.431 1.00 86.81 84 LEU A N 1
ATOM 610 C 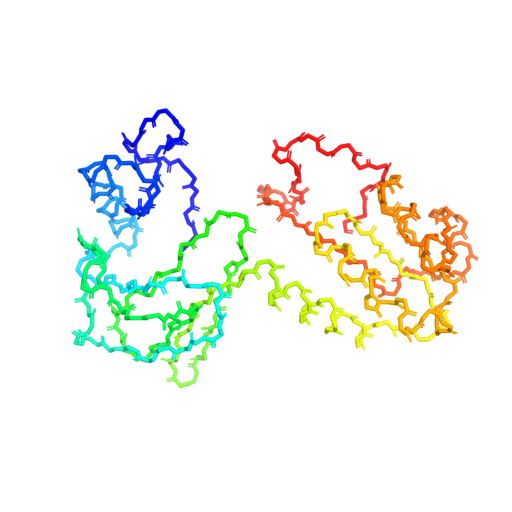CA . LEU A 1 84 ? -7.602 -1.841 -8.468 1.00 86.81 84 LEU A CA 1
ATOM 611 C C . LEU A 1 84 ? -8.504 -2.901 -7.843 1.00 86.81 84 LEU A C 1
ATOM 613 O O . LEU A 1 84 ? -8.249 -3.351 -6.724 1.00 86.81 84 LEU A O 1
ATOM 617 N N . VAL A 1 85 ? -9.544 -3.304 -8.569 1.00 87.00 85 VAL A N 1
ATOM 618 C CA . VAL A 1 85 ? -10.501 -4.340 -8.162 1.00 87.00 85 VAL A CA 1
ATOM 619 C C . VAL A 1 85 ? -10.720 -5.298 -9.323 1.00 87.00 85 VAL A C 1
ATOM 621 O O . VAL A 1 85 ? -10.878 -4.856 -10.457 1.00 87.00 85 VAL A O 1
ATOM 624 N N . THR A 1 86 ? -10.774 -6.600 -9.062 1.00 89.44 86 THR A N 1
ATOM 625 C CA . THR A 1 86 ? -11.134 -7.592 -10.078 1.00 89.44 86 THR A CA 1
ATOM 626 C C . THR A 1 86 ? -11.869 -8.781 -9.471 1.00 89.44 86 THR A C 1
ATOM 628 O O . THR A 1 86 ? -11.654 -9.131 -8.312 1.00 89.44 86 THR A O 1
ATOM 631 N N . SER A 1 87 ? -12.728 -9.406 -10.269 1.00 88.25 87 SER A N 1
ATOM 632 C CA . SER A 1 87 ? -13.293 -10.736 -10.013 1.00 88.25 87 SER A CA 1
ATOM 633 C C . SER A 1 87 ? -12.800 -11.775 -11.024 1.00 88.25 87 SER A C 1
ATOM 635 O O . SER A 1 87 ? -13.289 -12.901 -11.037 1.00 88.25 87 SER A O 1
ATOM 637 N N . ASP A 1 88 ? -11.864 -11.398 -11.900 1.00 94.12 88 ASP A N 1
ATOM 638 C CA . ASP A 1 88 ? -11.370 -12.244 -12.978 1.00 94.12 88 ASP A CA 1
ATOM 639 C C . ASP A 1 88 ? -10.199 -13.135 -12.505 1.00 94.12 88 ASP A C 1
ATOM 641 O O . ASP A 1 88 ? -9.134 -12.620 -12.139 1.00 94.12 88 ASP A O 1
ATOM 645 N N . PRO A 1 89 ? -10.350 -14.475 -12.504 1.00 91.31 89 PRO A N 1
ATOM 646 C CA . PRO A 1 89 ? -9.289 -15.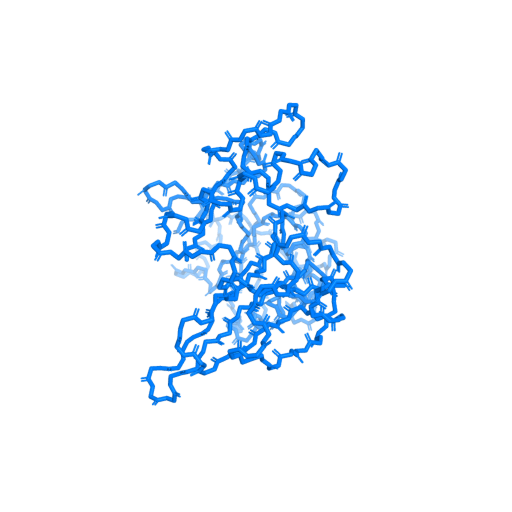375 -12.068 1.00 91.31 89 PRO A CA 1
ATOM 647 C C . PRO A 1 89 ? -8.072 -15.331 -12.996 1.00 91.31 89 PRO A C 1
ATOM 649 O O . PRO A 1 89 ? -8.178 -15.574 -14.196 1.00 91.31 89 PRO A O 1
ATOM 652 N N . GLY A 1 90 ? -6.891 -15.107 -12.418 1.00 90.06 90 GLY A N 1
ATOM 653 C CA . GLY A 1 90 ? -5.621 -15.022 -13.147 1.00 90.06 90 GLY A CA 1
ATOM 654 C C . GLY A 1 90 ? -5.170 -13.593 -13.454 1.00 90.06 90 GLY A C 1
ATOM 655 O O . GLY A 1 90 ? -4.043 -13.412 -13.894 1.00 90.06 90 GLY A O 1
ATOM 656 N N . THR A 1 91 ? -5.995 -12.580 -13.177 1.00 95.25 91 THR A N 1
ATOM 657 C CA . THR A 1 91 ? -5.571 -11.174 -13.227 1.00 95.25 91 THR A CA 1
ATOM 658 C C . THR A 1 91 ? -4.831 -10.805 -11.936 1.00 95.25 91 THR A C 1
ATOM 660 O O . THR A 1 91 ? -5.382 -10.915 -10.838 1.00 95.25 91 THR A O 1
ATOM 663 N N . VAL A 1 92 ? -3.574 -10.363 -12.043 1.00 95.56 92 VAL A N 1
ATOM 664 C CA . VAL A 1 92 ? -2.727 -10.007 -10.894 1.00 95.56 92 VAL A CA 1
ATOM 665 C C . VAL A 1 92 ? -2.707 -8.492 -10.706 1.00 95.56 92 VAL A C 1
ATOM 667 O O . VAL A 1 92 ? -2.088 -7.754 -11.467 1.00 95.56 92 VAL A O 1
ATOM 670 N N . LEU A 1 93 ? -3.362 -8.019 -9.648 1.00 93.62 93 LEU A N 1
ATOM 671 C CA . LEU A 1 93 ? -3.395 -6.598 -9.303 1.00 93.62 93 LEU A CA 1
ATOM 672 C C . LEU A 1 93 ? -2.089 -6.167 -8.630 1.00 93.62 93 LEU A C 1
ATOM 674 O O . LEU A 1 93 ? -1.705 -6.746 -7.608 1.00 93.62 93 LEU A O 1
ATOM 678 N N . VAL A 1 94 ? -1.448 -5.117 -9.147 1.00 93.81 94 VAL A N 1
ATOM 679 C CA . VAL A 1 94 ? -0.204 -4.586 -8.579 1.00 93.81 94 VAL A CA 1
ATOM 680 C C . VAL A 1 94 ? -0.390 -3.149 -8.103 1.00 93.81 94 VAL A C 1
ATOM 682 O O . VAL A 1 94 ? -0.738 -2.260 -8.873 1.00 93.81 94 VAL A O 1
ATOM 685 N N . VAL A 1 95 ? -0.093 -2.922 -6.822 1.00 85.06 95 VAL A N 1
ATOM 686 C CA . VAL A 1 95 ? 0.108 -1.590 -6.239 1.00 85.06 95 VAL A CA 1
ATOM 687 C C . VAL A 1 95 ? 1.553 -1.492 -5.764 1.00 85.06 95 VAL A C 1
ATOM 689 O O . VAL A 1 95 ? 2.056 -2.401 -5.103 1.00 85.06 95 VAL A O 1
ATOM 692 N N . MET A 1 96 ? 2.243 -0.417 -6.133 1.00 87.75 96 MET A N 1
ATOM 693 C CA . MET A 1 96 ? 3.637 -0.187 -5.760 1.00 87.75 96 MET A CA 1
ATOM 694 C C . MET A 1 96 ? 3.694 0.737 -4.550 1.00 87.75 96 MET A C 1
ATOM 696 O O . MET A 1 96 ? 3.015 1.762 -4.515 1.00 87.75 96 MET A O 1
ATOM 700 N N . VAL A 1 97 ? 4.506 0.387 -3.556 1.00 77.19 97 VAL A N 1
ATOM 701 C CA . VAL A 1 97 ? 4.688 1.204 -2.354 1.00 77.19 97 VAL A CA 1
ATOM 702 C C . VAL A 1 97 ? 6.158 1.290 -1.966 1.00 77.19 97 VAL A C 1
ATOM 704 O O . VAL A 1 97 ? 6.903 0.320 -2.077 1.00 77.19 97 VAL A O 1
ATOM 707 N N . ALA A 1 98 ? 6.540 2.461 -1.476 1.00 71.50 98 ALA A N 1
ATOM 708 C CA . ALA A 1 98 ? 7.703 2.708 -0.639 1.00 71.50 98 ALA A CA 1
ATOM 709 C C . ALA A 1 98 ? 7.228 3.762 0.371 1.00 71.50 98 ALA A C 1
ATOM 711 O O . ALA A 1 98 ? 6.799 4.836 -0.040 1.00 71.50 98 ALA A O 1
ATOM 712 N N . ASP A 1 99 ? 7.150 3.400 1.650 1.00 60.47 99 ASP A N 1
ATOM 713 C CA . ASP A 1 99 ? 6.545 4.159 2.766 1.00 60.47 99 ASP A CA 1
ATOM 714 C C . ASP A 1 99 ? 5.002 4.219 2.812 1.00 60.47 99 ASP A C 1
ATOM 716 O O . ASP A 1 99 ? 4.420 4.367 3.889 1.00 60.47 99 ASP A O 1
ATOM 720 N N . CYS A 1 100 ? 4.303 4.093 1.680 1.00 73.62 100 CYS A N 1
ATOM 721 C CA . CYS A 1 100 ? 2.833 4.034 1.664 1.00 73.62 100 CYS A CA 1
ATOM 722 C C . CYS A 1 100 ? 2.301 2.660 2.109 1.00 73.62 100 CYS A C 1
ATOM 724 O O . CYS A 1 100 ? 2.976 1.643 1.965 1.00 73.62 100 CYS A O 1
ATOM 726 N N . VAL A 1 101 ? 1.067 2.609 2.626 1.00 72.00 101 VAL A N 1
ATOM 727 C CA . VAL A 1 101 ? 0.476 1.363 3.144 1.00 72.00 101 VAL A CA 1
ATOM 728 C C . VAL A 1 101 ? -0.224 0.608 2.007 1.00 72.00 101 VAL A C 1
ATOM 730 O O . VAL A 1 101 ? -1.136 1.166 1.395 1.00 72.00 101 VAL A O 1
ATOM 733 N N . PRO A 1 102 ? 0.139 -0.650 1.710 1.00 72.19 102 PRO A N 1
ATOM 734 C CA . PRO A 1 102 ? -0.637 -1.493 0.811 1.00 72.19 102 PRO A CA 1
ATOM 735 C C . PRO A 1 102 ? -1.786 -2.166 1.580 1.00 72.19 102 PRO A C 1
ATOM 737 O O . PRO A 1 102 ? -1.569 -2.748 2.642 1.00 72.19 102 PRO A O 1
ATOM 740 N N . ILE A 1 103 ? -3.009 -2.126 1.047 1.00 73.00 103 ILE A N 1
ATOM 741 C CA . ILE A 1 103 ? -4.165 -2.842 1.615 1.00 73.00 103 ILE A CA 1
ATOM 742 C C . ILE A 1 103 ? -4.685 -3.838 0.578 1.00 73.00 103 ILE A C 1
ATOM 744 O O . ILE A 1 103 ? -4.923 -3.472 -0.571 1.00 73.00 103 ILE A O 1
ATOM 748 N N . VAL A 1 104 ? -4.881 -5.092 0.989 1.00 72.25 104 VAL A N 1
ATOM 749 C CA . VAL A 1 104 ? -5.480 -6.148 0.160 1.00 72.25 104 VAL A CA 1
ATOM 750 C C . VAL A 1 104 ? -6.802 -6.570 0.787 1.00 72.25 104 VAL A C 1
ATOM 752 O O . VAL A 1 104 ? -6.848 -6.886 1.974 1.00 72.25 104 VAL A O 1
ATOM 755 N N . LEU A 1 105 ? -7.871 -6.580 -0.005 1.00 62.81 105 LEU A N 1
ATOM 756 C CA . LEU A 1 105 ? -9.204 -7.019 0.406 1.00 62.81 105 LEU A CA 1
ATOM 757 C C . LEU A 1 105 ? -9.640 -8.177 -0.487 1.00 62.81 105 LEU A C 1
ATOM 759 O O . LEU A 1 105 ? -9.458 -8.112 -1.700 1.00 62.81 105 LEU A O 1
ATOM 763 N N . TYR A 1 106 ? -10.228 -9.217 0.097 1.00 74.44 106 TYR A N 1
ATOM 764 C CA . TYR A 1 106 ? -10.760 -10.353 -0.649 1.00 74.44 106 TYR A CA 1
ATOM 765 C C . TYR A 1 106 ? -12.119 -10.774 -0.089 1.00 74.44 106 TYR A C 1
ATOM 767 O O . TYR A 1 106 ? -12.241 -11.023 1.111 1.00 74.44 106 TYR A O 1
ATOM 775 N N . ASP A 1 107 ? -13.122 -10.861 -0.961 1.00 70.62 107 ASP A N 1
ATOM 776 C CA . ASP A 1 107 ? -14.422 -11.460 -0.662 1.00 70.62 107 ASP A CA 1
ATOM 777 C C . ASP A 1 107 ? -14.430 -12.921 -1.154 1.00 70.62 107 ASP A C 1
ATOM 779 O O . ASP A 1 107 ? -14.403 -13.153 -2.367 1.00 70.62 107 ASP A O 1
ATOM 783 N N . PRO A 1 108 ? -14.480 -13.918 -0.249 1.00 67.75 108 PRO A N 1
ATOM 784 C CA . PRO A 1 108 ? -14.446 -15.328 -0.624 1.00 67.75 108 PRO A CA 1
ATOM 785 C C . PRO A 1 108 ? -15.764 -15.864 -1.199 1.00 67.75 108 PRO A C 1
ATOM 787 O O . PRO A 1 108 ? -15.760 -16.969 -1.732 1.00 67.75 108 PRO A O 1
ATOM 790 N N . VAL A 1 109 ? -16.876 -15.134 -1.071 1.00 76.06 109 VAL A N 1
ATOM 791 C CA . VAL A 1 109 ? -18.192 -15.530 -1.597 1.00 76.06 109 VAL A CA 1
ATOM 792 C C . VAL A 1 109 ? -18.386 -14.960 -2.995 1.00 76.06 109 VAL A C 1
ATOM 794 O O . VAL A 1 109 ? -18.783 -15.679 -3.908 1.00 76.06 109 VAL A O 1
ATOM 797 N N . ALA A 1 110 ? -18.087 -13.672 -3.170 1.00 68.69 110 ALA A N 1
ATOM 798 C CA . ALA A 1 110 ? -18.186 -13.007 -4.468 1.00 68.69 110 ALA A CA 1
ATOM 799 C C . ALA A 1 110 ? -16.960 -13.248 -5.366 1.00 68.69 110 ALA A C 1
ATOM 801 O O . ALA A 1 110 ? -17.007 -12.924 -6.551 1.00 68.69 110 ALA A O 1
ATOM 802 N N . HIS A 1 111 ? -15.872 -13.798 -4.814 1.00 78.44 111 HIS A N 1
ATOM 803 C CA . HIS A 1 111 ? -14.578 -13.969 -5.481 1.00 78.44 111 HIS A CA 1
ATOM 804 C C . HIS A 1 111 ? -14.022 -12.657 -6.051 1.00 78.44 111 HIS A C 1
ATOM 806 O O . HIS A 1 111 ? -13.563 -12.595 -7.189 1.00 78.44 111 HIS A O 1
ATOM 812 N N . VAL A 1 112 ? -14.053 -11.598 -5.239 1.00 79.50 112 VAL A N 1
ATOM 813 C CA . VAL A 1 112 ? -13.553 -10.263 -5.602 1.00 79.50 112 VAL A CA 1
ATOM 814 C C . VAL A 1 112 ? -12.276 -9.968 -4.826 1.00 79.50 112 VAL A C 1
ATOM 816 O O . VAL A 1 112 ? -12.257 -10.082 -3.603 1.00 79.50 112 VAL A O 1
ATOM 819 N N . LEU A 1 113 ? -11.225 -9.546 -5.525 1.00 77.88 113 LEU A N 1
ATOM 820 C CA . LEU A 1 113 ? -9.961 -9.074 -4.964 1.00 77.88 113 LEU A CA 1
ATOM 821 C C . LEU A 1 113 ? -9.818 -7.569 -5.209 1.00 77.88 113 LEU A C 1
ATOM 823 O O . LEU A 1 113 ? -10.087 -7.088 -6.309 1.00 77.88 113 LEU A O 1
ATOM 827 N N . ALA A 1 114 ? -9.328 -6.837 -4.213 1.00 70.88 114 ALA A N 1
ATOM 828 C CA . ALA A 1 114 ? -8.896 -5.457 -4.366 1.00 70.88 114 ALA A CA 1
ATOM 829 C C . ALA A 1 114 ? -7.493 -5.251 -3.788 1.00 70.88 114 ALA A C 1
ATOM 831 O O . ALA A 1 114 ? -7.191 -5.730 -2.694 1.00 70.88 114 ALA A O 1
ATOM 832 N N . CYS A 1 115 ? -6.668 -4.488 -4.502 1.00 76.38 115 CYS A N 1
ATOM 833 C CA . CYS A 1 115 ? -5.369 -4.007 -4.038 1.00 76.38 115 CYS A CA 1
ATOM 834 C C . CYS A 1 115 ? -5.396 -2.479 -4.011 1.00 76.38 115 CYS A C 1
ATOM 836 O O . CYS A 1 115 ? -5.732 -1.844 -5.011 1.00 76.38 115 CYS A O 1
ATOM 838 N N . VAL A 1 116 ? -5.041 -1.891 -2.872 1.00 77.38 116 VAL A N 1
ATOM 839 C CA . VAL A 1 116 ? -5.142 -0.453 -2.617 1.00 77.38 116 VAL A CA 1
ATOM 840 C C . VAL A 1 116 ? -3.774 0.098 -2.240 1.00 77.38 116 VAL A C 1
ATOM 842 O O . VAL A 1 116 ? -3.143 -0.354 -1.284 1.00 77.38 116 VAL A O 1
ATOM 845 N N . HIS A 1 117 ? -3.347 1.109 -2.983 1.00 79.38 117 HIS A N 1
ATOM 846 C CA . HIS A 1 117 ? -2.285 2.019 -2.612 1.00 79.38 117 HIS A CA 1
ATOM 847 C C . HIS A 1 117 ? -2.847 3.081 -1.673 1.00 79.38 117 HIS A C 1
ATOM 849 O O . HIS A 1 117 ? -3.638 3.942 -2.052 1.00 79.38 117 HIS A O 1
ATOM 855 N N . ALA A 1 118 ? -2.430 3.024 -0.419 1.00 69.19 118 ALA A N 1
ATOM 856 C CA . ALA A 1 118 ? -2.960 3.880 0.617 1.00 69.19 118 ALA A CA 1
ATOM 857 C C . ALA A 1 118 ? -1.872 4.889 1.032 1.00 69.19 118 ALA A C 1
ATOM 859 O O . ALA A 1 118 ? -1.095 4.666 1.964 1.00 69.19 118 ALA A O 1
ATOM 860 N N . GLY A 1 119 ? -1.815 6.009 0.305 1.00 63.06 119 GLY A N 1
ATOM 861 C CA . GLY A 1 119 ? -0.847 7.078 0.540 1.00 63.06 119 GLY A CA 1
ATOM 862 C C . GLY A 1 119 ? -0.976 7.746 1.916 1.00 63.06 119 GLY A C 1
ATOM 863 O O . GLY A 1 119 ? -2.066 7.854 2.490 1.00 63.06 119 GLY A O 1
ATOM 864 N N . TRP A 1 120 ? 0.142 8.274 2.426 1.00 60.19 120 TRP A N 1
ATOM 865 C CA . TRP A 1 120 ? 0.263 8.805 3.794 1.00 60.19 120 TRP A CA 1
ATOM 866 C C . TRP A 1 120 ? -0.631 10.012 4.128 1.00 60.19 120 TRP A C 1
ATOM 868 O O . TRP A 1 120 ? -0.692 10.416 5.279 1.00 60.19 120 TRP A O 1
ATOM 878 N N . ARG A 1 121 ? -1.307 10.651 3.167 1.00 54.69 121 ARG A N 1
ATOM 879 C CA . ARG A 1 121 ? -2.200 11.789 3.462 1.00 54.69 121 ARG A CA 1
ATOM 880 C C . ARG A 1 121 ? -3.646 11.357 3.689 1.00 54.69 121 ARG A C 1
ATOM 882 O O . ARG A 1 121 ? -4.259 11.805 4.652 1.00 54.69 121 ARG A O 1
ATOM 889 N N . GLY A 1 122 ? -4.176 10.489 2.826 1.00 56.97 122 GLY A N 1
ATOM 890 C CA . GLY A 1 122 ? -5.573 10.045 2.876 1.00 56.97 122 GLY A CA 1
ATOM 891 C C . GLY A 1 122 ? -5.801 8.892 3.850 1.00 56.97 122 GLY A C 1
ATOM 892 O O . GLY A 1 122 ? -6.735 8.926 4.647 1.00 56.97 122 GLY A O 1
ATOM 893 N N . THR A 1 123 ? -4.918 7.896 3.838 1.00 59.47 123 THR A N 1
ATOM 894 C CA . THR A 1 123 ? -5.040 6.714 4.704 1.00 59.47 123 THR A CA 1
ATOM 895 C C . THR A 1 123 ? -4.745 7.053 6.143 1.00 59.47 123 THR A C 1
ATOM 897 O O . THR A 1 123 ? -5.474 6.648 7.034 1.00 59.47 123 THR A O 1
ATOM 900 N N . VAL A 1 124 ? -3.717 7.859 6.373 1.00 57.72 124 VAL A N 1
ATOM 901 C CA . VAL A 1 124 ? -3.348 8.288 7.715 1.00 57.72 124 VAL A CA 1
ATOM 902 C C . VAL A 1 124 ? -4.471 9.065 8.387 1.00 57.72 124 VAL A C 1
ATOM 904 O O . VAL A 1 124 ? -4.771 8.779 9.538 1.00 57.72 124 VAL A O 1
ATOM 907 N N . ALA A 1 125 ? -5.087 10.028 7.694 1.00 57.00 125 ALA A N 1
ATOM 908 C CA . ALA A 1 125 ? -6.181 10.806 8.267 1.00 57.00 125 ALA A CA 1
ATOM 909 C C . ALA A 1 125 ? -7.374 9.902 8.611 1.00 57.00 125 ALA A C 1
ATOM 911 O O . ALA A 1 125 ? -7.904 9.971 9.712 1.00 57.00 125 ALA A O 1
ATOM 912 N N . ARG A 1 126 ? -7.727 8.973 7.714 1.00 65.56 126 ARG A N 1
ATOM 913 C CA . ARG A 1 126 ? -8.869 8.071 7.910 1.00 65.56 126 ARG A CA 1
ATOM 914 C C . ARG A 1 126 ? -8.615 6.966 8.936 1.00 65.56 126 ARG A C 1
ATOM 916 O O . ARG A 1 126 ? -9.537 6.607 9.655 1.00 65.56 126 ARG A O 1
ATOM 923 N N . VAL A 1 127 ? -7.397 6.429 9.025 1.00 61.84 127 VAL A N 1
ATOM 924 C CA . VAL A 1 127 ? -7.000 5.456 10.060 1.00 61.84 127 VAL A CA 1
ATOM 925 C C . VAL A 1 127 ? -6.917 6.141 11.419 1.00 61.84 127 VAL A C 1
ATOM 927 O O . VAL A 1 127 ? -7.400 5.586 12.399 1.00 61.84 127 VAL A O 1
ATOM 930 N N . ALA A 1 128 ? -6.374 7.361 11.477 1.00 63.41 128 ALA A N 1
ATOM 931 C CA . ALA A 1 128 ? -6.392 8.185 12.679 1.00 63.41 128 ALA A CA 1
ATOM 932 C C . ALA A 1 128 ? -7.826 8.432 13.172 1.00 63.41 128 ALA A C 1
ATOM 934 O O . ALA A 1 128 ? -8.113 8.209 14.342 1.00 63.41 128 ALA A O 1
ATOM 935 N N . GLU A 1 129 ? -8.735 8.834 12.283 1.00 69.00 129 GLU A N 1
ATOM 936 C CA . GLU A 1 129 ? -10.150 9.038 12.609 1.00 69.00 129 GLU A CA 1
ATOM 937 C C . GLU A 1 129 ? -10.853 7.734 13.013 1.00 69.00 129 GLU A C 1
ATOM 939 O O . GLU A 1 129 ? -11.586 7.715 13.997 1.00 69.00 129 GLU A O 1
ATOM 944 N N . ALA A 1 130 ? -10.607 6.626 12.307 1.00 68.19 130 ALA A N 1
ATOM 945 C CA . ALA A 1 130 ? -11.181 5.325 12.646 1.00 68.19 130 ALA A CA 1
ATOM 946 C C . ALA A 1 130 ? -10.694 4.815 14.011 1.00 68.19 130 ALA A C 1
ATOM 948 O O . ALA A 1 130 ? -11.479 4.249 14.766 1.00 68.19 130 ALA A O 1
ATOM 949 N N . ALA A 1 131 ? -9.426 5.054 14.359 1.00 62.91 131 ALA A N 1
ATOM 950 C CA . ALA A 1 131 ? -8.871 4.704 15.662 1.00 62.91 131 ALA A CA 1
ATOM 951 C C . ALA A 1 131 ? -9.584 5.425 16.819 1.00 62.91 131 ALA A C 1
ATOM 953 O O . ALA A 1 131 ? -9.726 4.844 17.892 1.00 62.91 131 ALA A O 1
ATOM 954 N N . LEU A 1 132 ? -10.097 6.645 16.602 1.00 73.75 132 LEU A N 1
ATOM 955 C CA . LEU A 1 132 ? -10.873 7.363 17.621 1.00 73.75 132 LEU A CA 1
ATOM 956 C C . LEU A 1 132 ? -12.168 6.639 18.003 1.00 73.75 132 LEU A C 1
ATOM 958 O O . LEU A 1 132 ? -12.614 6.776 19.137 1.00 73.75 132 LEU A O 1
ATOM 962 N N . ALA A 1 133 ? -12.751 5.836 17.105 1.00 74.31 133 ALA A N 1
ATOM 963 C CA . ALA A 1 133 ? -13.953 5.056 17.412 1.00 74.31 133 ALA A CA 1
ATOM 964 C C . ALA A 1 133 ? -13.719 3.981 18.491 1.00 74.31 133 ALA A C 1
ATOM 966 O O . ALA A 1 133 ? -14.679 3.500 19.086 1.00 74.31 133 ALA A O 1
ATOM 967 N N . TYR A 1 134 ? -12.457 3.624 18.748 1.00 72.12 134 TYR A N 1
ATOM 968 C CA . TYR A 1 134 ? -12.048 2.659 19.771 1.00 72.12 134 TYR A CA 1
ATOM 969 C C . TYR A 1 134 ? -11.523 3.334 21.046 1.00 72.12 134 TYR A C 1
ATOM 971 O O . TYR A 1 134 ? -11.180 2.651 22.008 1.00 72.12 134 TYR A O 1
ATOM 979 N N . VAL A 1 135 ? -11.443 4.669 21.072 1.00 78.25 135 VAL A N 1
ATOM 980 C CA . VAL A 1 135 ? -11.041 5.417 22.264 1.00 78.25 135 VAL A CA 1
ATOM 981 C C . VAL A 1 135 ? -12.245 5.540 23.192 1.00 78.25 135 VAL A C 1
ATOM 983 O O . VAL A 1 135 ? -13.154 6.340 22.967 1.00 78.25 135 VAL A O 1
ATOM 986 N N . GLU A 1 136 ? -12.240 4.748 24.257 1.00 80.06 136 GLU A N 1
ATOM 987 C CA . GLU A 1 136 ? -13.275 4.796 25.286 1.00 80.06 136 GLU A CA 1
ATOM 988 C C . GLU A 1 136 ? -13.121 6.022 26.199 1.00 80.06 136 GLU A C 1
ATOM 990 O O . GLU A 1 136 ? -12.012 6.476 26.504 1.00 80.06 136 GLU A O 1
ATOM 995 N N . ALA A 1 137 ? -14.246 6.558 26.672 1.00 85.56 137 ALA A N 1
ATOM 996 C CA . ALA A 1 137 ? -14.234 7.700 27.577 1.00 85.56 137 ALA A CA 1
ATOM 997 C C . ALA A 1 137 ? -13.636 7.332 28.948 1.00 85.56 137 ALA A C 1
ATOM 999 O O . ALA A 1 137 ? -13.892 6.256 29.480 1.00 85.56 137 ALA A O 1
ATOM 1000 N N . GLY A 1 138 ? -12.868 8.242 29.547 1.00 85.75 138 GLY A N 1
ATOM 1001 C CA . GLY A 1 138 ? -12.216 8.030 30.841 1.00 85.75 138 GLY A CA 1
ATOM 1002 C C . GLY A 1 138 ? -11.001 7.101 30.785 1.00 85.75 138 GLY A C 1
ATOM 1003 O O . GLY A 1 138 ? -10.570 6.618 31.827 1.00 85.75 138 GLY A O 1
ATOM 1004 N N . THR A 1 139 ? -10.433 6.862 29.601 1.00 87.44 139 THR A N 1
ATOM 1005 C CA . THR A 1 139 ? -9.271 5.976 29.428 1.00 87.44 139 THR A CA 1
ATOM 1006 C C . THR A 1 139 ? -7.975 6.730 29.139 1.00 87.44 139 THR A C 1
ATOM 1008 O O . THR A 1 139 ? -7.966 7.955 28.985 1.00 87.44 139 THR A O 1
ATOM 1011 N N . ILE A 1 140 ? -6.862 5.994 29.092 1.00 87.38 140 ILE A N 1
ATOM 1012 C CA . ILE A 1 140 ? -5.547 6.497 28.684 1.00 87.38 140 ILE A CA 1
ATOM 1013 C C . ILE A 1 140 ? -5.176 5.858 27.344 1.00 87.38 140 ILE A C 1
ATOM 1015 O O . ILE A 1 140 ? -5.306 4.645 27.172 1.00 87.38 140 ILE A O 1
ATOM 1019 N N . VAL A 1 141 ? -4.698 6.683 26.411 1.00 85.56 141 VAL A N 1
ATOM 1020 C CA . VAL A 1 141 ? -4.351 6.270 25.043 1.00 85.56 141 VAL A CA 1
ATOM 1021 C C . VAL A 1 141 ? -2.839 6.181 24.877 1.00 85.56 141 VAL A C 1
ATOM 1023 O O . VAL A 1 141 ? -2.107 7.108 25.209 1.00 85.56 141 VAL A O 1
ATOM 1026 N N . GLY A 1 142 ? -2.347 5.087 24.320 1.00 85.44 142 GLY A N 1
ATOM 1027 C CA . GLY A 1 142 ? -0.951 4.965 23.941 1.00 85.44 142 GLY A CA 1
ATOM 1028 C C . GLY A 1 142 ? -0.703 5.474 22.523 1.00 85.44 142 GLY A C 1
ATOM 1029 O O . GLY A 1 142 ? -1.453 5.157 21.599 1.00 85.44 142 GLY A O 1
ATOM 1030 N N . VAL A 1 143 ? 0.351 6.266 22.337 1.00 84.69 143 VAL A N 1
ATOM 1031 C CA . VAL A 1 143 ? 0.677 6.867 21.042 1.00 84.69 143 VAL A CA 1
ATOM 1032 C C . VAL A 1 143 ? 2.130 6.609 20.674 1.00 84.69 143 VAL A C 1
ATOM 1034 O O . VAL A 1 143 ? 3.072 6.936 21.400 1.00 84.69 143 VAL A O 1
ATOM 1037 N N . GLY A 1 144 ? 2.275 6.027 19.494 1.00 80.69 144 GLY A N 1
ATOM 1038 C CA . GLY A 1 144 ? 3.510 5.730 18.807 1.00 80.69 144 GLY A CA 1
ATOM 1039 C C . GLY A 1 144 ? 4.224 6.954 18.238 1.00 80.69 144 GLY A C 1
ATOM 1040 O O . GLY A 1 144 ? 4.014 8.093 18.655 1.00 80.69 144 GLY A O 1
ATOM 1041 N N . THR A 1 145 ? 5.076 6.736 17.239 1.00 74.44 145 THR A N 1
ATOM 1042 C CA . THR A 1 145 ? 5.833 7.808 16.566 1.00 74.44 145 THR A CA 1
ATOM 1043 C C . THR A 1 145 ? 5.671 7.725 15.052 1.00 74.44 145 THR A C 1
ATOM 1045 O O . THR A 1 145 ? 5.556 6.640 14.490 1.00 74.44 145 THR A O 1
ATOM 1048 N N . GLY A 1 146 ? 5.680 8.880 14.382 1.00 74.94 146 GLY A N 1
ATOM 1049 C CA . GLY A 1 146 ? 5.649 8.982 12.923 1.00 74.94 146 GLY A CA 1
ATOM 1050 C C . GLY A 1 146 ? 4.591 9.955 12.409 1.00 74.94 146 GLY A C 1
ATOM 1051 O O . GLY A 1 146 ? 3.800 10.519 13.167 1.00 74.94 146 GLY A O 1
ATOM 1052 N N . SER A 1 147 ? 4.565 10.149 11.092 1.00 72.81 147 SER A N 1
ATOM 1053 C CA . SER A 1 147 ? 3.605 11.034 10.423 1.00 72.81 147 SER A CA 1
ATOM 1054 C C . SER A 1 147 ? 2.151 10.605 10.657 1.00 72.81 147 SER A C 1
ATOM 1056 O O . SER A 1 147 ? 1.290 11.469 10.823 1.00 72.81 147 SER A O 1
ATOM 1058 N N . THR A 1 148 ? 1.881 9.299 10.760 1.00 71.75 148 THR A N 1
ATOM 1059 C CA . THR A 1 148 ? 0.544 8.782 11.085 1.00 71.75 148 THR A CA 1
ATOM 1060 C C . THR A 1 148 ? 0.136 9.073 12.518 1.00 71.75 148 THR A C 1
ATOM 1062 O O . THR A 1 148 ? -0.953 9.595 12.747 1.00 71.75 148 THR A O 1
ATOM 1065 N N . ALA A 1 149 ? 1.030 8.812 13.478 1.00 77.56 149 ALA A N 1
ATOM 1066 C CA . ALA A 1 149 ? 0.801 9.142 14.881 1.00 77.56 149 ALA A CA 1
ATOM 1067 C C . ALA A 1 149 ? 0.538 10.647 15.053 1.00 77.56 149 ALA A C 1
ATOM 1069 O O . ALA A 1 149 ? -0.380 11.032 15.765 1.00 77.56 149 ALA A O 1
ATOM 1070 N N . ASN A 1 150 ? 1.246 11.509 14.314 1.00 85.00 150 ASN A N 1
ATOM 1071 C CA . ASN A 1 150 ? 1.012 12.956 14.337 1.00 85.00 150 ASN A CA 1
ATOM 1072 C C . ASN A 1 150 ? -0.409 13.350 13.919 1.00 85.00 150 ASN A C 1
ATOM 1074 O O . ASN A 1 150 ? -0.978 14.266 14.510 1.00 85.00 150 ASN A O 1
ATOM 1078 N N . LYS A 1 151 ? -0.983 12.669 12.923 1.00 81.38 151 LYS A N 1
ATOM 1079 C CA . LYS A 1 151 ? -2.361 12.905 12.473 1.00 81.38 151 LYS A CA 1
ATOM 1080 C C . LYS A 1 151 ? -3.389 12.311 13.425 1.00 81.38 151 LYS A C 1
ATOM 1082 O O . LYS A 1 151 ? -4.419 12.936 13.641 1.00 81.38 151 LYS A O 1
ATOM 1087 N N . PHE A 1 152 ? -3.084 11.170 14.040 1.00 81.81 152 PHE A N 1
ATOM 1088 C CA . PHE A 1 152 ? -3.878 10.651 15.149 1.00 81.81 152 PHE A CA 1
ATOM 1089 C C . PHE A 1 152 ? -3.915 11.631 16.316 1.00 81.81 152 PHE A C 1
ATOM 1091 O O . PHE A 1 152 ? -4.993 11.920 16.808 1.00 81.81 152 PHE A O 1
ATOM 1098 N N . ILE A 1 153 ? -2.782 12.226 16.693 1.00 89.62 153 ILE A N 1
ATOM 1099 C CA . ILE A 1 153 ? -2.729 13.261 17.734 1.00 89.62 153 ILE A CA 1
ATOM 1100 C C . ILE A 1 153 ? -3.584 14.477 17.349 1.00 89.62 153 ILE A C 1
ATOM 1102 O O . ILE A 1 153 ? -4.338 14.976 18.184 1.00 89.62 153 ILE A O 1
ATOM 1106 N N . ASP A 1 154 ? -3.506 14.929 16.092 1.00 89.38 154 ASP A N 1
ATOM 1107 C CA . ASP A 1 154 ? -4.324 16.046 15.600 1.00 89.38 154 ASP A CA 1
ATOM 1108 C C . ASP A 1 154 ? -5.829 15.732 15.685 1.00 89.38 154 ASP A C 1
ATOM 1110 O O . ASP A 1 154 ? -6.619 16.595 16.060 1.00 89.38 154 ASP A O 1
ATOM 1114 N N . ALA A 1 155 ? -6.229 14.496 15.374 1.00 83.62 155 ALA A N 1
ATOM 1115 C CA . ALA A 1 155 ? -7.616 14.050 15.471 1.00 83.62 155 ALA A CA 1
ATOM 1116 C C . ALA A 1 155 ? -8.057 13.857 16.939 1.00 83.62 155 ALA A C 1
ATOM 1118 O O . ALA A 1 155 ? -9.130 14.313 17.337 1.00 83.62 155 ALA A O 1
ATOM 1119 N N . LEU A 1 156 ? -7.197 13.257 17.769 1.00 86.50 156 LEU A N 1
ATOM 1120 C CA . LEU A 1 156 ? -7.412 13.015 19.199 1.00 86.50 156 LEU A CA 1
ATOM 1121 C C . LEU A 1 156 ? -7.633 14.322 19.967 1.00 86.50 156 LEU A C 1
ATOM 1123 O O . LEU A 1 156 ? -8.429 14.361 20.907 1.00 86.50 156 LEU A O 1
ATOM 1127 N N . ALA A 1 157 ? -7.002 15.417 19.531 1.00 90.94 157 ALA A N 1
ATOM 1128 C CA . ALA A 1 157 ? -7.214 16.749 20.090 1.00 90.94 157 ALA A CA 1
ATOM 1129 C C . ALA A 1 157 ? -8.694 17.179 20.070 1.00 90.94 157 ALA A C 1
ATOM 1131 O O . ALA A 1 157 ? -9.141 17.863 20.994 1.00 90.94 157 ALA A O 1
ATOM 1132 N N . GLY A 1 158 ? -9.469 16.734 19.071 1.00 88.88 158 GLY A N 1
ATOM 1133 C CA . GLY A 1 158 ? -10.907 16.995 18.960 1.00 88.88 158 GLY A CA 1
ATOM 1134 C C . GLY A 1 158 ? -11.752 16.318 20.043 1.00 88.88 158 GLY A C 1
ATOM 1135 O O . GLY A 1 158 ? -12.852 16.781 20.337 1.00 88.88 158 GLY A O 1
ATOM 1136 N N . MET A 1 159 ? -11.232 15.270 20.688 1.00 87.06 159 MET A N 1
ATOM 1137 C CA . MET A 1 159 ? -11.914 14.545 21.763 1.00 87.06 159 MET A CA 1
ATOM 1138 C C . MET A 1 159 ? -11.123 14.505 23.073 1.00 87.06 159 MET A C 1
ATOM 1140 O O . MET A 1 159 ? -11.453 13.713 23.949 1.00 87.06 159 MET A O 1
ATOM 1144 N N . LYS A 1 160 ? -10.128 15.382 23.256 1.00 88.88 160 LYS A N 1
ATOM 1145 C CA . LYS A 1 160 ? -9.226 15.375 24.423 1.00 88.88 160 LYS A CA 1
ATOM 1146 C C . LYS A 1 160 ? -9.921 15.393 25.790 1.00 88.88 160 LYS A C 1
ATOM 1148 O O . LYS A 1 160 ? -9.374 14.861 26.743 1.00 88.88 160 LYS A O 1
ATOM 1153 N N . GLY A 1 161 ? -11.120 15.974 25.890 1.00 89.56 161 GLY A N 1
ATOM 1154 C CA . GLY A 1 161 ? -11.918 15.978 27.125 1.00 89.56 161 GLY A CA 1
ATOM 1155 C C . GLY A 1 161 ? -12.547 14.624 27.480 1.00 89.56 161 GLY A C 1
ATOM 1156 O O . GLY A 1 161 ? -13.063 14.472 28.582 1.00 89.56 161 GLY A O 1
ATOM 1157 N N . HIS A 1 162 ? -12.511 13.653 26.566 1.00 88.75 162 HIS A N 1
ATOM 1158 C CA . HIS A 1 162 ? -13.018 12.301 26.779 1.00 88.75 162 HIS A CA 1
ATOM 1159 C C . HIS A 1 162 ? -11.946 11.339 27.300 1.00 88.75 162 HIS A C 1
ATOM 1161 O O . HIS A 1 162 ? -12.301 10.256 27.739 1.00 88.75 162 HIS A O 1
ATOM 1167 N N . ILE A 1 163 ? -10.662 11.702 27.289 1.00 90.88 163 ILE A N 1
ATOM 1168 C CA . ILE A 1 163 ? -9.567 10.847 27.774 1.00 90.88 163 ILE A CA 1
ATOM 1169 C C . ILE A 1 163 ? -8.917 11.449 29.021 1.00 90.88 163 ILE A C 1
ATOM 1171 O O . ILE A 1 163 ? -8.919 12.662 29.213 1.00 90.88 163 ILE A O 1
ATOM 1175 N N . LEU A 1 164 ? -8.330 10.602 29.866 1.00 90.12 164 LEU A N 1
ATOM 1176 C CA . LEU A 1 164 ? -7.559 11.033 31.038 1.00 90.12 164 LEU A CA 1
ATOM 1177 C C . LEU A 1 164 ? -6.169 11.557 30.657 1.00 90.12 164 LEU A C 1
ATOM 1179 O O . LEU A 1 164 ? -5.583 12.352 31.390 1.00 90.12 164 LEU A O 1
ATOM 1183 N N . GLY A 1 165 ? -5.634 11.098 29.526 1.00 91.88 165 GLY A N 1
ATOM 1184 C CA . GLY A 1 165 ? -4.313 11.460 29.031 1.00 91.88 165 GLY A CA 1
ATOM 1185 C C . GLY A 1 165 ? -3.794 10.461 28.003 1.00 91.88 165 GLY A C 1
ATOM 1186 O O . GLY A 1 165 ? -4.515 9.557 27.571 1.00 91.88 165 GLY A O 1
ATOM 1187 N N . ALA A 1 166 ? -2.534 10.623 27.620 1.00 92.62 166 ALA A N 1
ATOM 1188 C CA . ALA A 1 166 ? -1.852 9.747 26.686 1.00 92.62 166 ALA A CA 1
ATOM 1189 C C . ALA A 1 166 ? -0.438 9.379 27.156 1.00 92.62 166 ALA A C 1
ATOM 1191 O O . ALA A 1 166 ? 0.240 10.179 27.798 1.00 92.62 166 ALA A O 1
ATOM 1192 N N . VAL A 1 167 ? 0.019 8.181 26.794 1.00 89.12 167 VAL A N 1
ATOM 1193 C CA . VAL A 1 167 ? 1.402 7.720 26.991 1.00 89.12 167 VAL A CA 1
ATOM 1194 C C . VAL A 1 167 ? 2.114 7.755 25.642 1.00 89.12 167 VAL A C 1
ATOM 1196 O O . VAL A 1 167 ? 1.621 7.195 24.665 1.00 89.12 167 VAL A O 1
ATOM 1199 N N . ALA A 1 168 ? 3.265 8.422 25.570 1.00 88.38 168 ALA A N 1
ATOM 1200 C CA . ALA A 1 168 ? 4.000 8.639 24.324 1.00 88.38 168 ALA A CA 1
ATOM 1201 C C . ALA A 1 168 ? 5.252 7.755 24.233 1.00 88.38 168 ALA A C 1
ATOM 1203 O O . ALA A 1 168 ? 6.040 7.702 25.174 1.00 88.38 168 ALA A O 1
ATOM 1204 N N . SER A 1 169 ? 5.509 7.143 23.072 1.00 80.19 169 SER A N 1
ATOM 1205 C CA . SER A 1 169 ? 6.715 6.318 22.866 1.00 80.19 169 SER A CA 1
ATOM 1206 C C . SER A 1 169 ? 7.990 7.103 22.511 1.00 80.19 169 SER A C 1
ATOM 1208 O O . SER A 1 169 ? 9.080 6.522 22.462 1.00 80.19 169 SER A O 1
ATOM 1210 N N . SER A 1 170 ? 7.889 8.419 22.275 1.00 80.75 170 SER A N 1
ATOM 1211 C CA . SER A 1 170 ? 9.027 9.311 22.001 1.00 80.75 170 SER A CA 1
ATOM 1212 C C . SER A 1 170 ? 8.815 10.734 22.530 1.00 80.75 170 SER A C 1
ATOM 1214 O O . SER A 1 170 ? 7.685 11.170 22.754 1.00 80.75 170 SER A O 1
ATOM 1216 N N . ASN A 1 171 ? 9.913 11.490 22.676 1.00 84.62 171 ASN A N 1
ATOM 1217 C CA . ASN A 1 171 ? 9.859 12.898 23.090 1.00 84.62 171 ASN A CA 1
ATOM 1218 C C . ASN A 1 171 ? 9.096 13.768 22.078 1.00 84.62 171 ASN A C 1
ATOM 1220 O O . ASN A 1 171 ? 8.306 14.611 22.481 1.00 84.62 171 ASN A O 1
ATOM 1224 N N . ALA A 1 172 ? 9.267 13.520 20.774 1.00 86.25 172 ALA A N 1
ATOM 1225 C CA . ALA A 1 172 ? 8.558 14.262 19.731 1.00 86.25 172 ALA A CA 1
ATOM 1226 C C . ALA A 1 172 ? 7.034 14.047 19.803 1.00 86.25 172 ALA A C 1
ATOM 1228 O O . ALA A 1 172 ? 6.257 14.995 19.678 1.00 86.25 172 ALA A O 1
ATOM 1229 N N . THR A 1 173 ? 6.598 12.808 20.052 1.00 88.19 173 THR A N 1
ATOM 1230 C CA . THR A 1 173 ? 5.185 12.478 20.284 1.00 88.19 173 THR A CA 1
ATOM 1231 C C . THR A 1 173 ? 4.660 13.168 21.546 1.00 88.19 173 THR A C 1
ATOM 1233 O O . THR A 1 173 ? 3.584 13.766 21.509 1.00 88.19 173 THR A O 1
ATOM 1236 N N . ALA A 1 174 ? 5.426 13.138 22.643 1.00 90.94 174 ALA A N 1
ATOM 1237 C CA . ALA A 1 174 ? 5.063 13.789 23.903 1.00 90.94 174 ALA A CA 1
ATOM 1238 C C . ALA A 1 174 ? 4.889 15.309 23.740 1.00 90.94 174 ALA A C 1
ATOM 1240 O O . ALA A 1 174 ? 3.871 15.865 24.150 1.00 90.94 174 ALA A O 1
ATOM 1241 N N . GLU A 1 175 ? 5.840 15.978 23.087 1.00 93.88 175 GLU A N 1
ATOM 1242 C CA . GLU A 1 175 ? 5.775 17.416 22.807 1.00 93.88 175 GLU A CA 1
ATOM 1243 C C . GLU A 1 175 ? 4.544 17.775 21.970 1.00 93.88 175 GLU A C 1
ATOM 1245 O O . GLU A 1 175 ? 3.856 18.756 22.259 1.00 93.88 175 GLU A O 1
ATOM 1250 N N . ARG A 1 176 ? 4.211 16.959 20.962 1.00 94.06 176 ARG A N 1
ATOM 1251 C CA . ARG A 1 176 ? 3.037 17.198 20.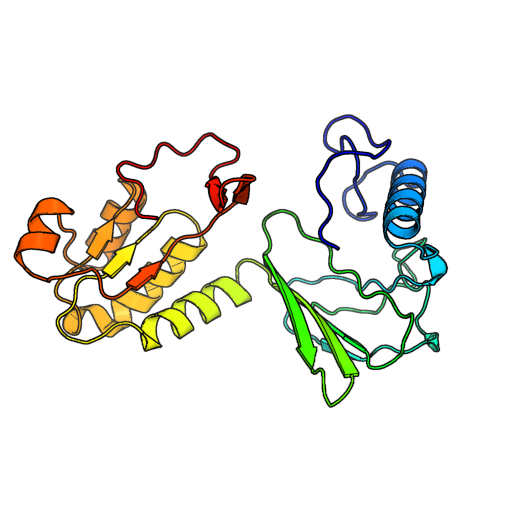117 1.00 94.06 176 ARG A CA 1
ATOM 1252 C C . ARG A 1 176 ? 1.722 17.017 20.878 1.00 94.06 176 ARG A C 1
ATOM 1254 O O . ARG A 1 176 ? 0.828 17.848 20.726 1.00 94.06 176 ARG A O 1
ATOM 1261 N N . LEU A 1 177 ? 1.598 15.963 21.688 1.00 95.06 177 LEU A N 1
ATOM 1262 C CA . LEU A 1 177 ? 0.429 15.733 22.550 1.00 95.06 177 LEU A CA 1
ATOM 1263 C C . LEU A 1 177 ? 0.220 16.903 23.518 1.00 95.06 177 LEU A C 1
ATOM 1265 O O . LEU A 1 177 ? -0.875 17.467 23.585 1.00 95.06 177 LEU A O 1
ATOM 1269 N N . ALA A 1 178 ? 1.291 17.316 24.200 1.00 95.44 178 ALA A N 1
ATOM 1270 C CA . ALA A 1 178 ? 1.270 18.457 25.107 1.00 95.44 178 ALA A CA 1
ATOM 1271 C C . ALA A 1 178 ? 0.896 19.759 24.376 1.00 95.44 178 ALA A C 1
ATOM 1273 O O . ALA A 1 178 ? 0.102 20.545 24.892 1.00 95.44 178 ALA A O 1
ATOM 1274 N N . GLY A 1 179 ? 1.383 19.958 23.146 1.00 96.19 179 GLY A N 1
ATOM 1275 C CA . GLY A 1 179 ? 1.030 21.100 22.297 1.00 96.19 179 GLY A CA 1
ATOM 1276 C C . GLY A 1 179 ? -0.463 21.197 21.953 1.00 96.19 179 GLY A 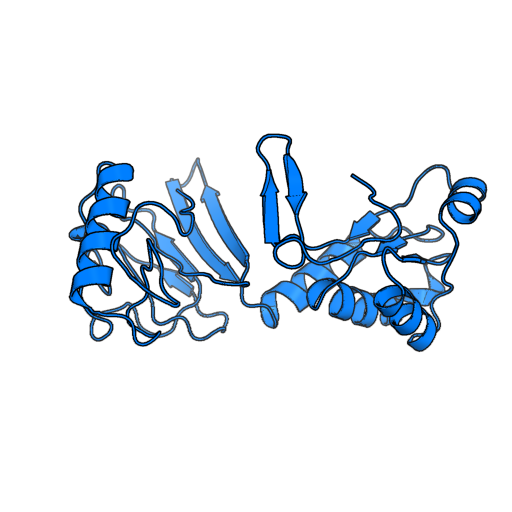C 1
ATOM 1277 O O . GLY A 1 179 ? -0.982 22.299 21.789 1.00 96.19 179 GLY A O 1
ATOM 1278 N N . HIS A 1 180 ? -1.181 20.070 21.913 1.00 95.62 180 HIS A N 1
ATOM 1279 C CA . HIS A 1 180 ? -2.646 20.025 21.755 1.00 95.62 180 HIS A CA 1
ATOM 1280 C C . HIS A 1 180 ? -3.415 20.116 23.088 1.00 95.62 180 HIS A C 1
ATOM 1282 O O . HIS A 1 180 ? -4.655 20.145 23.117 1.00 95.62 180 HIS A O 1
ATOM 1288 N N . GLY A 1 181 ? -2.693 20.206 24.207 1.00 95.31 181 GLY A N 1
ATOM 1289 C CA . GLY A 1 181 ? -3.241 20.240 25.560 1.00 95.31 181 GLY A CA 1
ATOM 1290 C C . GLY A 1 181 ? -3.741 18.881 26.050 1.00 95.31 181 GLY A C 1
ATOM 1291 O O . GLY A 1 181 ? -4.642 18.845 26.884 1.00 95.31 181 GLY A O 1
ATOM 1292 N N . ILE A 1 182 ? -3.212 17.780 25.511 1.00 95.88 182 ILE A N 1
ATOM 1293 C CA . ILE A 1 182 ? -3.462 16.426 26.017 1.00 95.88 182 ILE A CA 1
ATOM 1294 C C . ILE A 1 182 ? -2.428 16.139 27.110 1.00 95.88 182 ILE A C 1
ATOM 1296 O O . ILE A 1 182 ? -1.232 16.339 26.900 1.00 95.88 182 ILE A O 1
ATOM 1300 N N . ALA A 1 183 ? -2.880 15.680 28.279 1.00 94.88 183 ALA A N 1
ATOM 1301 C CA . ALA A 1 183 ? -1.985 15.317 29.374 1.00 94.88 183 ALA A CA 1
ATOM 1302 C C . ALA A 1 183 ? -1.100 14.132 28.963 1.00 94.88 183 ALA A C 1
ATOM 1304 O O . ALA A 1 183 ? -1.620 13.093 28.560 1.00 94.88 183 ALA A O 1
ATOM 1305 N N . VAL A 1 184 ? 0.221 14.285 29.069 1.00 94.06 184 VAL A N 1
ATOM 1306 C CA . VAL A 1 184 ? 1.179 13.204 28.805 1.00 94.06 184 VAL A CA 1
ATOM 1307 C C . VAL A 1 184 ? 1.562 12.557 30.128 1.00 94.06 184 VAL A C 1
ATOM 1309 O O . VAL A 1 184 ? 1.982 13.255 31.050 1.00 94.06 184 VAL A O 1
ATOM 1312 N N . LEU A 1 185 ? 1.398 11.242 30.217 1.00 89.56 185 LEU A N 1
ATOM 1313 C CA . LEU A 1 185 ? 1.633 10.452 31.423 1.00 89.56 185 LEU A CA 1
ATOM 1314 C C . LEU A 1 185 ? 2.833 9.523 31.229 1.00 89.56 185 LEU A C 1
ATOM 1316 O O . LEU A 1 185 ? 3.075 9.033 30.123 1.00 89.56 185 LEU A O 1
ATOM 1320 N N . ASP A 1 186 ? 3.557 9.263 32.317 1.00 88.25 186 ASP A N 1
ATOM 1321 C CA . ASP A 1 186 ? 4.486 8.133 32.382 1.00 88.25 186 ASP A CA 1
ATOM 1322 C C . ASP A 1 186 ? 3.698 6.817 32.331 1.00 88.25 186 ASP A C 1
ATOM 1324 O O . ASP A 1 186 ? 2.595 6.738 32.879 1.00 88.25 186 ASP A O 1
ATOM 1328 N N . LEU A 1 187 ? 4.239 5.779 31.689 1.00 77.56 187 LEU A N 1
ATOM 1329 C CA . LEU A 1 187 ? 3.534 4.505 31.548 1.00 77.56 187 LEU A CA 1
ATOM 1330 C C . LEU A 1 187 ? 3.229 3.861 32.903 1.00 77.56 187 LEU A C 1
ATOM 1332 O O . LEU A 1 187 ? 2.116 3.382 33.115 1.00 77.56 187 LEU A O 1
ATOM 1336 N N . ASN A 1 188 ? 4.182 3.873 33.838 1.00 81.50 188 ASN A N 1
ATOM 1337 C CA . ASN A 1 188 ? 3.969 3.264 35.149 1.00 81.50 188 ASN A CA 1
ATOM 1338 C C . ASN A 1 188 ? 2.899 4.031 35.921 1.00 81.50 188 ASN A C 1
ATOM 1340 O O . ASN A 1 188 ? 2.041 3.422 36.550 1.00 81.50 188 ASN A O 1
ATOM 1344 N N . GLU A 1 189 ? 2.911 5.361 35.829 1.00 79.81 189 GLU A N 1
ATOM 1345 C CA . GLU A 1 189 ? 1.874 6.200 36.422 1.00 79.81 189 GLU A CA 1
ATOM 1346 C C . GLU A 1 189 ? 0.504 5.937 35.781 1.00 79.81 189 GLU A C 1
ATOM 1348 O O . GLU A 1 189 ? -0.491 5.796 36.492 1.00 79.81 189 GLU A O 1
ATOM 1353 N N . ALA A 1 190 ? 0.440 5.818 34.455 1.00 81.81 190 ALA A N 1
ATOM 1354 C CA . ALA A 1 190 ? -0.787 5.518 33.728 1.00 81.81 190 ALA A CA 1
ATOM 1355 C C . ALA A 1 190 ? -1.404 4.186 34.174 1.00 81.81 190 ALA A C 1
ATOM 1357 O O . ALA A 1 190 ? -2.595 4.142 34.479 1.00 81.81 190 ALA A O 1
ATOM 1358 N N . LEU A 1 191 ? -0.595 3.132 34.301 1.00 78.31 191 LEU A N 1
ATOM 1359 C CA . LEU A 1 191 ? -1.044 1.803 34.730 1.00 78.31 191 LEU A CA 1
ATOM 1360 C C . LEU A 1 191 ? -1.454 1.733 36.212 1.00 78.31 191 LEU A C 1
ATOM 1362 O O . LEU A 1 191 ? -2.066 0.757 36.630 1.00 78.31 191 LEU A O 1
ATOM 1366 N N . THR A 1 192 ? -1.178 2.765 37.021 1.00 85.38 192 THR A N 1
ATOM 1367 C CA . THR A 1 192 ? -1.802 2.882 38.357 1.00 85.38 192 THR A CA 1
ATOM 1368 C C . THR A 1 192 ? -3.235 3.414 38.309 1.00 85.38 192 THR A C 1
ATOM 1370 O O . THR A 1 192 ? -3.970 3.281 39.287 1.00 85.38 192 THR A O 1
ATOM 1373 N N . ARG A 1 193 ? -3.629 4.051 37.198 1.00 80.38 193 ARG A N 1
ATOM 1374 C CA . ARG A 1 193 ? -4.926 4.724 37.030 1.00 80.38 193 ARG A CA 1
ATOM 1375 C C . ARG A 1 193 ? -5.919 3.906 36.208 1.00 80.38 193 ARG A C 1
ATOM 1377 O O . ARG A 1 193 ? -7.119 4.127 36.341 1.00 80.38 193 ARG A O 1
ATOM 1384 N N . VAL A 1 194 ? -5.427 3.010 35.354 1.00 74.25 194 VAL A N 1
ATOM 1385 C CA . VAL A 1 194 ? -6.225 2.124 34.497 1.00 74.25 194 VAL A CA 1
ATOM 1386 C C . VAL A 1 194 ? -5.577 0.742 34.436 1.00 74.25 194 VAL A C 1
ATOM 1388 O O . VAL A 1 194 ? -4.353 0.641 34.441 1.00 74.25 194 VAL A O 1
ATOM 1391 N N . ASP A 1 195 ? -6.387 -0.312 34.326 1.00 74.12 195 ASP A N 1
ATOM 1392 C CA . ASP A 1 195 ? -5.892 -1.698 34.252 1.00 74.12 195 ASP A CA 1
ATOM 1393 C C . ASP A 1 195 ? -5.115 -1.983 32.951 1.00 74.12 195 ASP A C 1
ATOM 1395 O O . ASP A 1 195 ? -4.247 -2.855 32.910 1.00 74.12 195 ASP A O 1
ATOM 1399 N N . ALA A 1 196 ? -5.423 -1.244 31.881 1.00 71.12 196 ALA A N 1
ATOM 1400 C CA . ALA A 1 196 ? -4.745 -1.294 30.591 1.00 71.12 196 ALA A CA 1
ATOM 1401 C C . ALA A 1 196 ? -4.960 0.013 29.809 1.00 71.12 196 ALA A C 1
ATOM 1403 O O . ALA A 1 196 ? -5.909 0.759 30.060 1.00 71.12 196 ALA A O 1
ATOM 1404 N N . LEU A 1 197 ? -4.094 0.278 28.828 1.00 70.25 197 LEU A N 1
ATOM 1405 C CA . LEU A 1 197 ? -4.340 1.327 27.834 1.00 70.25 197 LEU A CA 1
ATOM 1406 C C . LEU A 1 197 ? -5.516 0.907 26.942 1.00 70.25 197 LEU A C 1
ATOM 1408 O O . LEU A 1 197 ? -5.575 -0.248 26.524 1.00 70.25 197 LEU A O 1
ATOM 1412 N N . SER A 1 198 ? -6.430 1.829 26.628 1.00 72.06 198 SER A N 1
ATOM 1413 C CA . SER A 1 198 ? -7.616 1.501 25.817 1.00 72.06 198 SER A CA 1
ATOM 1414 C C . SER A 1 198 ? -7.257 1.164 24.377 1.00 72.06 198 SER A C 1
ATOM 1416 O O . SER A 1 198 ? -7.772 0.214 23.796 1.00 72.06 198 SER A O 1
ATOM 1418 N N . VAL A 1 199 ? -6.337 1.936 23.807 1.00 73.25 199 VAL A N 1
ATOM 1419 C CA . VAL A 1 199 ? -5.793 1.701 22.477 1.00 73.25 199 VAL A CA 1
ATOM 1420 C C . VAL A 1 199 ? -4.350 2.186 22.422 1.00 73.25 199 VAL A C 1
ATOM 1422 O O . VAL A 1 199 ? -4.007 3.215 23.007 1.00 73.25 199 VAL A O 1
ATOM 1425 N N . TYR A 1 200 ? -3.501 1.438 21.717 1.00 74.62 200 TYR A N 1
ATOM 1426 C CA . TYR A 1 200 ? -2.142 1.843 21.370 1.00 74.62 200 TYR A CA 1
ATOM 1427 C C . TYR A 1 200 ? -2.055 2.014 19.851 1.00 74.62 200 TYR A C 1
ATOM 1429 O O . TYR A 1 200 ? -2.244 1.051 19.109 1.00 74.62 200 TYR A O 1
ATOM 1437 N N . ILE A 1 201 ? -1.809 3.239 19.381 1.00 71.00 201 ILE A N 1
ATOM 1438 C CA . ILE A 1 201 ? -1.733 3.550 17.947 1.00 71.00 201 ILE A CA 1
ATOM 1439 C C . ILE A 1 201 ? -0.291 3.797 17.545 1.00 71.00 201 ILE A C 1
ATOM 1441 O O . ILE A 1 201 ? 0.324 4.768 17.985 1.00 71.00 201 ILE A O 1
ATOM 1445 N N . ASP A 1 202 ? 0.224 2.958 16.652 1.00 68.88 202 ASP A N 1
ATOM 1446 C CA . ASP A 1 202 ? 1.590 3.064 16.162 1.00 68.88 202 ASP A CA 1
ATOM 1447 C C . ASP A 1 202 ? 1.713 2.635 14.690 1.00 68.88 202 ASP A C 1
ATOM 1449 O O . ASP A 1 202 ? 0.854 1.939 14.153 1.00 68.88 202 ASP A O 1
ATOM 1453 N N . VAL A 1 203 ? 2.771 3.089 14.019 1.00 63.34 203 VAL A N 1
ATOM 1454 C CA . VAL A 1 203 ? 3.096 2.734 12.615 1.00 63.34 203 VAL A CA 1
ATOM 1455 C C . VAL A 1 203 ? 4.129 1.607 12.611 1.00 63.34 203 VAL A C 1
ATOM 1457 O O . VAL A 1 203 ? 4.645 1.279 13.660 1.00 63.34 203 VAL A O 1
ATOM 1460 N N . ALA A 1 204 ? 4.493 0.988 11.498 1.00 57.28 204 ALA A N 1
ATOM 1461 C CA . ALA A 1 204 ? 5.761 0.259 11.399 1.00 57.28 204 ALA A CA 1
ATOM 1462 C C . ALA A 1 204 ? 6.244 0.256 9.958 1.00 57.28 204 ALA A C 1
ATOM 1464 O O . ALA A 1 204 ? 5.424 0.286 9.042 1.00 57.28 204 ALA A O 1
ATOM 1465 N N . ASP A 1 205 ? 7.562 0.212 9.791 1.00 56.69 205 ASP A N 1
ATOM 1466 C CA . ASP A 1 205 ? 8.188 0.079 8.480 1.00 56.69 205 ASP A CA 1
ATOM 1467 C C . ASP A 1 205 ? 8.235 -1.402 8.078 1.00 56.69 205 ASP A C 1
ATOM 1469 O O . ASP A 1 205 ? 7.960 -1.746 6.933 1.00 56.69 205 ASP A O 1
ATOM 1473 N N . GLU A 1 206 ? 8.551 -2.293 9.029 1.00 56.53 206 GLU A N 1
ATOM 1474 C CA . GLU A 1 206 ? 8.682 -3.736 8.796 1.00 56.53 206 GLU A CA 1
ATOM 1475 C C . GLU A 1 206 ? 8.203 -4.563 10.003 1.00 56.53 206 GLU A C 1
ATOM 1477 O O . GLU A 1 206 ? 8.075 -4.063 11.124 1.00 56.53 206 GLU A O 1
ATOM 1482 N N . PHE A 1 207 ? 7.985 -5.859 9.768 1.00 51.59 207 PHE A N 1
ATOM 1483 C CA . PHE A 1 207 ? 7.828 -6.877 10.805 1.00 51.59 207 PHE A CA 1
ATOM 1484 C C . PHE A 1 207 ? 8.936 -7.916 10.642 1.00 51.59 207 PHE A C 1
ATOM 1486 O O . PHE A 1 207 ? 9.149 -8.413 9.534 1.00 51.59 207 PHE A O 1
ATOM 1493 N N . ASP A 1 208 ? 9.619 -8.280 11.727 1.00 51.66 208 ASP A N 1
ATOM 1494 C CA . ASP A 1 208 ? 10.537 -9.421 11.683 1.00 51.66 208 ASP A CA 1
ATOM 1495 C C . ASP A 1 208 ? 9.788 -10.768 11.706 1.00 51.66 208 ASP A C 1
ATOM 1497 O O . ASP A 1 208 ? 8.568 -10.844 11.877 1.00 51.66 208 ASP A O 1
ATOM 1501 N N . ALA A 1 209 ? 10.530 -11.870 11.559 1.00 45.91 209 AL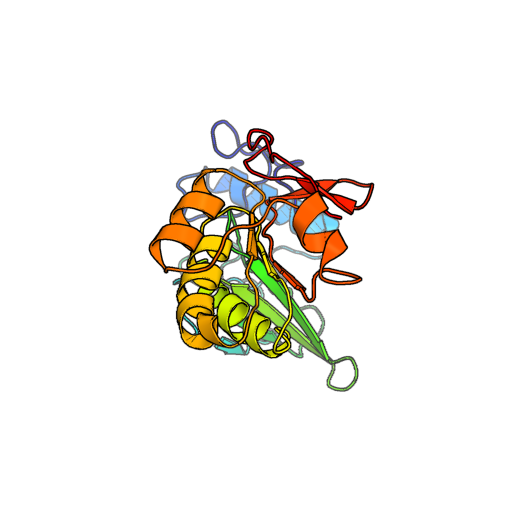A A N 1
ATOM 1502 C CA . ALA A 1 209 ? 9.971 -13.225 11.608 1.00 45.91 209 ALA A CA 1
ATOM 1503 C C . ALA A 1 209 ? 9.304 -13.573 12.959 1.00 45.91 209 ALA A C 1
ATOM 1505 O O . ALA A 1 209 ? 8.511 -14.513 13.031 1.00 45.91 209 ALA A O 1
ATOM 1506 N N . GLY A 1 210 ? 9.609 -12.818 14.018 1.00 49.75 210 GLY A N 1
ATOM 1507 C CA . GLY A 1 210 ? 8.997 -12.907 15.342 1.00 49.75 210 GLY A CA 1
ATOM 1508 C C . GLY A 1 210 ? 7.765 -12.016 15.523 1.00 49.75 210 GLY A C 1
ATOM 1509 O O . GLY A 1 210 ? 7.189 -12.026 16.607 1.00 49.75 210 GLY A O 1
ATOM 1510 N N . ARG A 1 211 ? 7.324 -11.303 14.474 1.00 48.12 211 ARG A N 1
ATOM 1511 C CA . ARG A 1 211 ? 6.222 -10.320 14.485 1.00 48.12 211 ARG A CA 1
ATOM 1512 C C . ARG A 1 211 ? 6.530 -9.058 15.293 1.00 48.12 211 ARG A C 1
ATOM 1514 O O . ARG A 1 211 ? 5.609 -8.327 15.649 1.00 48.12 211 ARG A O 1
ATOM 1521 N N . ASN A 1 212 ? 7.802 -8.770 15.558 1.00 49.44 212 ASN A N 1
ATOM 1522 C CA . ASN A 1 212 ? 8.180 -7.509 16.180 1.00 49.44 212 ASN A CA 1
ATOM 1523 C C . ASN A 1 212 ? 8.109 -6.379 15.151 1.00 49.44 212 ASN A C 1
ATOM 1525 O O . ASN A 1 212 ? 8.603 -6.518 14.032 1.00 49.44 212 ASN A O 1
ATOM 1529 N N . LEU A 1 213 ? 7.542 -5.247 15.563 1.00 51.34 213 LEU A N 1
ATOM 1530 C CA . LEU A 1 213 ? 7.475 -4.023 14.766 1.00 51.34 213 LEU A CA 1
ATOM 1531 C C . LEU A 1 213 ? 8.871 -3.373 14.671 1.00 51.34 213 LEU A C 1
ATOM 1533 O O . LEU A 1 213 ? 9.500 -3.073 15.694 1.00 51.34 213 LEU A O 1
ATOM 1537 N N . ILE A 1 214 ? 9.339 -3.105 13.452 1.00 52.44 214 ILE A N 1
ATOM 1538 C CA . ILE A 1 214 ? 10.581 -2.379 13.138 1.00 52.44 214 ILE A CA 1
ATOM 1539 C C . ILE A 1 214 ? 10.221 -1.001 12.561 1.00 52.44 214 ILE A C 1
ATOM 1541 O O . ILE A 1 214 ? 9.298 -0.875 11.759 1.00 52.44 214 ILE A O 1
ATOM 1545 N N . LYS A 1 215 ? 10.944 0.045 12.988 1.00 54.84 215 LYS A N 1
ATOM 1546 C CA . LYS A 1 215 ? 10.717 1.453 12.610 1.00 54.84 215 LYS A CA 1
ATOM 1547 C C . LYS A 1 215 ? 12.001 2.228 12.317 1.00 54.84 215 LYS A C 1
ATOM 1549 O O . LYS A 1 215 ? 13.063 1.925 12.863 1.00 54.84 215 LYS A O 1
ATOM 1554 N N . GLY A 1 216 ? 11.856 3.309 11.555 1.00 52.59 216 GLY A N 1
ATOM 1555 C CA . GLY A 1 216 ? 12.895 4.259 11.177 1.00 52.59 216 GLY A CA 1
ATOM 1556 C C . GLY A 1 216 ? 14.032 3.635 10.372 1.00 52.59 216 GLY A C 1
ATOM 1557 O O . GLY A 1 216 ? 15.174 4.040 10.577 1.00 52.59 216 GLY A O 1
ATOM 1558 N N . GLY A 1 217 ? 13.770 2.587 9.582 1.00 54.56 217 GLY A N 1
ATOM 1559 C CA . GLY A 1 217 ? 14.823 1.797 8.926 1.00 54.56 217 GLY A CA 1
ATOM 1560 C C . GLY A 1 217 ? 15.874 1.236 9.902 1.00 54.56 217 GLY A C 1
ATOM 1561 O O . GLY A 1 217 ? 17.038 1.090 9.536 1.00 54.56 217 GLY A O 1
ATOM 1562 N N . GLY A 1 218 ? 15.493 0.998 11.167 1.00 53.28 218 GLY A N 1
ATOM 1563 C CA . GLY A 1 218 ? 16.383 0.572 12.256 1.00 53.28 218 GLY A CA 1
ATOM 1564 C C . GLY A 1 218 ? 16.917 1.697 13.161 1.00 53.28 218 GLY A C 1
ATOM 1565 O O . GLY A 1 218 ? 17.641 1.406 14.110 1.00 53.28 218 GLY A O 1
ATOM 1566 N N . GLY A 1 219 ? 16.575 2.967 12.906 1.00 44.94 219 GLY A N 1
ATOM 1567 C CA . GLY A 1 219 ? 17.147 4.134 13.600 1.00 44.94 219 GLY A CA 1
ATOM 1568 C C . GLY A 1 219 ? 16.299 4.773 14.709 1.00 44.94 219 GLY A C 1
ATOM 1569 O O . GLY A 1 219 ? 16.789 5.661 15.408 1.00 44.94 219 GLY A O 1
ATOM 1570 N N . ALA A 1 220 ? 15.038 4.372 14.895 1.00 47.94 220 ALA A N 1
ATOM 1571 C CA . ALA A 1 220 ? 14.173 4.980 15.910 1.00 47.94 220 ALA A CA 1
ATOM 1572 C C . ALA A 1 220 ? 14.354 4.307 17.285 1.00 47.94 220 ALA A C 1
ATOM 1574 O O . ALA A 1 220 ? 13.836 3.218 17.535 1.00 47.94 220 ALA A O 1
ATOM 1575 N N . LEU A 1 221 ? 15.066 4.978 18.197 1.00 42.03 221 LEU A N 1
ATOM 1576 C CA . LEU A 1 221 ? 15.146 4.607 19.614 1.00 42.03 221 LEU A CA 1
ATOM 1577 C C . LEU A 1 221 ? 13.824 4.977 20.309 1.00 42.03 221 LEU A C 1
ATOM 1579 O O . LEU A 1 221 ? 13.631 6.108 20.750 1.00 42.03 221 LEU A O 1
ATOM 1583 N N . THR A 1 222 ? 12.886 4.035 20.372 1.00 41.16 222 THR A N 1
ATOM 1584 C CA . THR A 1 222 ? 11.656 4.175 21.167 1.00 41.16 222 THR A CA 1
ATOM 1585 C C . THR A 1 222 ? 11.989 4.106 22.655 1.00 41.16 222 THR A C 1
ATOM 1587 O O . THR A 1 222 ? 12.752 3.230 23.065 1.00 41.16 222 THR A O 1
ATOM 1590 N N . ARG A 1 223 ? 11.407 5.000 23.464 1.00 42.94 223 ARG A N 1
ATOM 1591 C CA . ARG A 1 223 ? 11.652 5.076 24.915 1.00 42.94 223 ARG A CA 1
ATOM 1592 C C . ARG A 1 223 ? 11.125 3.832 25.640 1.00 42.94 223 ARG A C 1
ATOM 1594 O O . ARG A 1 223 ? 11.780 3.339 26.548 1.00 42.94 223 ARG A O 1
ATOM 1601 N N . GLU A 1 224 ? 10.002 3.295 25.162 1.00 40.91 224 GLU A N 1
ATOM 1602 C CA . GLU A 1 224 ? 9.356 2.064 25.625 1.00 40.91 224 GLU A CA 1
ATOM 1603 C C . GLU A 1 224 ? 8.683 1.377 24.422 1.00 40.91 224 GLU A C 1
ATOM 1605 O O . GLU A 1 224 ? 8.116 2.056 23.558 1.00 40.91 224 GLU A O 1
ATOM 1610 N N . LYS A 1 225 ? 8.781 0.042 24.328 1.00 37.94 225 LYS A N 1
ATOM 1611 C CA . LYS A 1 225 ? 8.089 -0.768 23.311 1.00 37.94 225 LYS A CA 1
ATOM 1612 C C . LYS A 1 225 ? 6.905 -1.465 23.969 1.00 37.94 225 LYS A C 1
ATOM 1614 O O . LYS A 1 225 ? 7.111 -2.352 24.792 1.00 37.94 225 LYS A O 1
ATOM 1619 N N . ILE A 1 226 ? 5.694 -1.069 23.594 1.00 39.56 226 ILE A N 1
ATOM 1620 C CA . ILE A 1 226 ? 4.473 -1.811 23.914 1.00 39.56 226 ILE A CA 1
ATOM 1621 C C . ILE A 1 226 ? 4.157 -2.648 22.673 1.00 39.56 226 ILE A C 1
ATOM 1623 O O . ILE A 1 226 ? 4.055 -2.093 21.578 1.00 39.56 226 ILE A O 1
ATOM 1627 N N . VAL A 1 227 ? 4.116 -3.972 22.842 1.00 32.16 227 VAL A N 1
ATOM 1628 C CA . VAL A 1 227 ? 3.753 -4.956 21.807 1.00 32.16 227 VAL A CA 1
ATOM 1629 C C . VAL A 1 227 ? 2.339 -5.434 22.077 1.00 32.16 227 VAL A C 1
ATOM 1631 O O . VAL A 1 227 ? 2.062 -5.718 23.265 1.00 32.16 227 VAL A O 1
#